Protein AF-A0A933FNG2-F1 (afdb_monomer)

Nearest PDB structures (foldseek):
  4zzl-assembly1_A  TM=2.056E-01  e=5.866E+00  Pseudomonas aeruginosa

Foldseek 3Di:
DDDPPPPPQPPLNVVLVVVQVVCVVVLVVDAQDLVNLVVVVVVCVVCVLVVVLVQCVQFPCVQCLAPLVVLCVVVPNDSVNLNVCCVVPNDVVSVVVSVVSVNDDDPCCLVQVAFRDDPPDTHRDDNVSVDRPPDPARAWDFDDPPPDPGRIDGDHSVVVVNVSSVVSVVVVVVVVVD

Structure (mmCIF, N/CA/C/O backbone):
data_AF-A0A933FNG2-F1
#
_entry.id   AF-A0A933FNG2-F1
#
loop_
_atom_site.group_PDB
_atom_site.id
_atom_site.type_symbol
_atom_site.label_atom_id
_atom_site.label_alt_id
_atom_site.label_comp_id
_atom_site.label_asym_id
_atom_site.label_entity_id
_atom_site.label_seq_id
_atom_site.pdbx_PDB_ins_code
_atom_site.Cartn_x
_atom_site.Cartn_y
_atom_site.Cartn_z
_atom_site.occupancy
_atom_site.B_iso_or_equiv
_atom_site.auth_seq_id
_atom_site.auth_comp_id
_atom_site.auth_asym_id
_atom_site.auth_atom_id
_atom_site.pdbx_PDB_model_num
ATOM 1 N N . MET A 1 1 ? -25.418 -15.487 -42.913 1.00 33.88 1 MET A N 1
ATOM 2 C CA . MET A 1 1 ? -25.272 -14.071 -43.314 1.00 33.88 1 MET A CA 1
ATOM 3 C C . MET A 1 1 ? -24.811 -13.303 -42.078 1.00 33.88 1 MET A C 1
ATOM 5 O O . MET A 1 1 ? -25.512 -13.310 -41.078 1.00 33.88 1 MET A O 1
ATOM 9 N N . LEU A 1 2 ? -23.561 -12.835 -42.087 1.00 36.72 2 LEU A N 1
ATOM 10 C CA . LEU A 1 2 ? -22.816 -12.329 -40.926 1.00 36.72 2 LEU A CA 1
ATOM 11 C C . LEU A 1 2 ? -23.364 -10.977 -40.441 1.00 36.72 2 LEU A C 1
ATOM 13 O O . LEU A 1 2 ? -23.283 -9.991 -41.170 1.00 36.72 2 LEU A O 1
ATOM 17 N N . SER A 1 3 ? -23.864 -10.918 -39.205 1.00 31.41 3 SER A N 1
ATOM 18 C CA . SER A 1 3 ? -24.123 -9.651 -38.515 1.00 31.41 3 SER A CA 1
ATOM 19 C C . SER A 1 3 ? -22.800 -9.123 -37.959 1.00 31.41 3 SER A C 1
ATOM 21 O O . SER A 1 3 ? -22.280 -9.629 -36.966 1.00 31.41 3 SER A O 1
ATOM 23 N N . LYS A 1 4 ? -22.212 -8.138 -38.647 1.00 38.81 4 LYS A N 1
ATOM 24 C CA . LYS A 1 4 ? -21.112 -7.329 -38.114 1.00 38.81 4 LYS A CA 1
ATOM 25 C C . LYS A 1 4 ? -21.684 -6.427 -37.022 1.00 38.81 4 LYS A C 1
ATOM 27 O O . LYS A 1 4 ? -22.267 -5.388 -37.315 1.00 38.81 4 LYS A O 1
ATOM 32 N N . THR A 1 5 ? -21.504 -6.810 -35.765 1.00 39.53 5 THR A N 1
ATOM 33 C CA . THR A 1 5 ? -21.697 -5.903 -34.633 1.00 39.53 5 THR A CA 1
ATOM 34 C C . THR A 1 5 ? -20.573 -4.871 -34.691 1.00 39.53 5 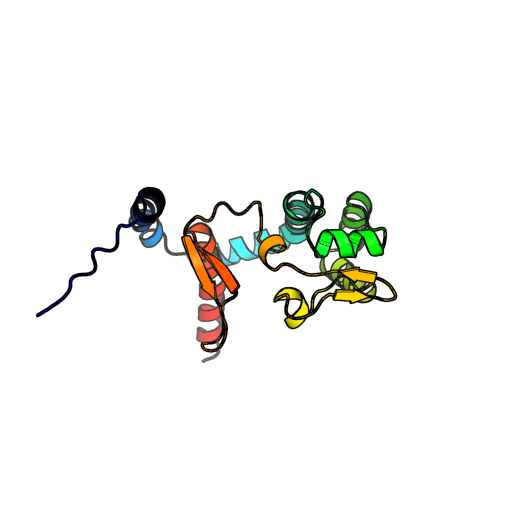THR A C 1
ATOM 36 O O . THR A 1 5 ? -19.428 -5.160 -34.352 1.00 39.53 5 THR A O 1
ATOM 39 N N . SER A 1 6 ? -20.875 -3.681 -35.211 1.00 40.31 6 SER A N 1
ATOM 40 C CA . SER A 1 6 ? -19.967 -2.540 -35.143 1.00 40.31 6 SER A CA 1
ATOM 41 C C . SER A 1 6 ? -19.854 -2.133 -33.678 1.00 40.31 6 SER A C 1
ATOM 43 O O . SER A 1 6 ? -20.731 -1.452 -33.150 1.00 40.31 6 SER A O 1
ATOM 45 N N . ALA A 1 7 ? -18.809 -2.603 -33.001 1.00 49.72 7 ALA A N 1
ATOM 46 C CA . ALA A 1 7 ? -18.447 -2.103 -31.688 1.00 49.72 7 ALA A CA 1
ATOM 47 C C . ALA A 1 7 ? -18.038 -0.635 -31.858 1.00 49.72 7 ALA A C 1
ATOM 49 O O . ALA A 1 7 ? -16.966 -0.337 -32.383 1.00 49.72 7 ALA A O 1
ATOM 50 N N . PHE A 1 8 ? -18.920 0.287 -31.475 1.00 48.78 8 PHE A N 1
ATOM 51 C CA . PHE A 1 8 ? -18.535 1.678 -31.280 1.00 48.78 8 PHE A CA 1
ATOM 52 C C . PHE A 1 8 ? -17.528 1.697 -30.137 1.00 48.78 8 PHE A C 1
ATOM 54 O O . PHE A 1 8 ? -17.898 1.490 -28.985 1.00 48.78 8 PHE A O 1
ATOM 61 N N . ILE A 1 9 ? -16.253 1.885 -30.469 1.00 59.47 9 ILE A N 1
ATOM 62 C CA . ILE A 1 9 ? -15.218 2.152 -29.477 1.00 59.47 9 ILE A CA 1
ATOM 63 C C . ILE A 1 9 ? -15.471 3.586 -28.992 1.00 59.47 9 ILE A C 1
ATOM 65 O O . ILE A 1 9 ? -15.423 4.505 -29.818 1.00 59.47 9 ILE A O 1
ATOM 69 N N . PRO A 1 10 ? -15.779 3.804 -27.702 1.00 73.75 10 PRO A N 1
ATOM 70 C CA . PRO A 1 10 ? -15.874 5.143 -27.136 1.00 73.75 10 PRO A CA 1
ATOM 71 C C . PRO A 1 10 ? -14.618 5.954 -27.481 1.00 73.75 10 PRO A C 1
ATOM 73 O O . PRO A 1 10 ? -13.507 5.428 -27.450 1.00 73.75 10 PRO A O 1
ATOM 76 N N . LEU A 1 11 ? -14.766 7.241 -27.807 1.00 66.50 11 LEU A N 1
ATOM 77 C CA . LEU A 1 11 ? -13.632 8.120 -28.148 1.00 66.50 11 LEU A CA 1
ATOM 78 C C . LEU A 1 11 ? -12.536 8.118 -27.067 1.00 66.50 11 LEU A C 1
ATOM 80 O O . LEU A 1 11 ? -11.352 8.212 -27.386 1.00 66.50 11 LEU A O 1
ATOM 84 N N . GLU A 1 12 ? -12.931 7.958 -25.804 1.00 66.44 12 GLU A N 1
ATOM 85 C CA . GLU A 1 12 ? -12.028 7.792 -24.666 1.00 66.44 12 GLU A CA 1
ATOM 86 C C . GLU A 1 12 ? -11.182 6.514 -24.780 1.00 66.44 12 GLU A C 1
ATOM 88 O O . GLU A 1 12 ? -9.955 6.584 -24.700 1.00 66.44 12 GLU A O 1
ATOM 93 N N . ASP A 1 13 ? -11.803 5.372 -25.081 1.00 62.91 13 ASP A N 1
ATOM 94 C CA . ASP A 1 13 ? -11.118 4.088 -25.275 1.00 62.91 13 ASP A CA 1
ATOM 95 C C . ASP A 1 13 ? -10.179 4.122 -26.490 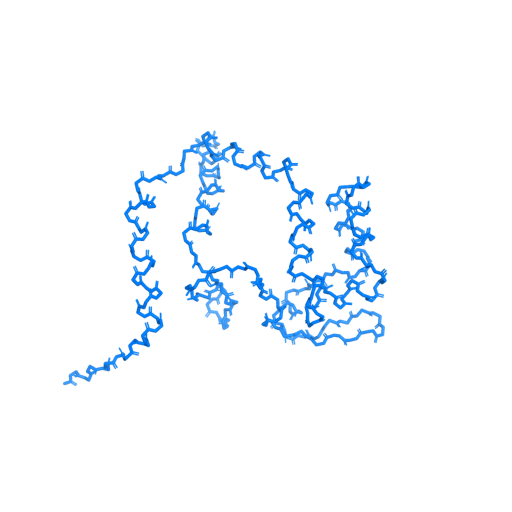1.00 62.91 13 ASP A C 1
ATOM 97 O O . ASP A 1 13 ? -9.056 3.612 -26.438 1.00 62.91 13 ASP A O 1
ATOM 101 N N . ALA A 1 14 ? -10.595 4.781 -27.577 1.00 73.50 14 ALA A N 1
ATOM 102 C CA . ALA A 1 14 ? -9.764 4.967 -28.765 1.00 73.50 14 ALA A CA 1
ATOM 103 C C . ALA A 1 14 ? -8.532 5.841 -28.468 1.00 73.50 14 ALA A C 1
ATOM 105 O O . ALA A 1 14 ? -7.422 5.525 -28.904 1.00 73.50 14 ALA A O 1
ATOM 106 N N . PHE A 1 15 ? -8.700 6.910 -27.685 1.00 73.81 15 PHE A N 1
ATOM 107 C CA . PHE A 1 15 ? -7.607 7.791 -27.274 1.00 73.81 15 PHE A CA 1
ATOM 108 C C . PHE A 1 15 ? -6.630 7.096 -26.313 1.00 73.81 15 PHE A C 1
ATOM 110 O O . PHE A 1 15 ? -5.409 7.207 -26.462 1.00 73.81 15 PHE A O 1
ATOM 117 N N . ILE A 1 16 ? -7.156 6.330 -25.355 1.00 69.81 16 ILE A N 1
ATOM 118 C CA . ILE A 1 16 ? -6.375 5.483 -24.447 1.00 69.81 16 ILE A CA 1
ATOM 119 C C . ILE A 1 16 ? -5.549 4.470 -25.248 1.00 69.81 16 ILE A C 1
ATOM 121 O O . ILE A 1 16 ? -4.336 4.369 -25.037 1.00 69.81 16 ILE A O 1
ATOM 125 N N . GLY A 1 17 ? -6.184 3.773 -26.195 1.00 65.94 17 GLY A N 1
ATOM 126 C CA . GLY A 1 17 ? -5.539 2.793 -27.067 1.00 65.94 17 GLY A CA 1
ATOM 127 C C . GLY A 1 17 ? -4.454 3.408 -27.951 1.00 65.94 17 GLY A C 1
ATOM 128 O O . GLY A 1 17 ? -3.347 2.877 -28.015 1.00 65.94 17 GLY A O 1
ATOM 129 N N . ALA A 1 18 ? -4.713 4.564 -28.568 1.00 74.50 18 ALA A N 1
ATOM 130 C CA . ALA A 1 18 ? -3.734 5.261 -29.402 1.00 74.50 18 ALA A CA 1
ATOM 131 C C . ALA A 1 18 ? -2.502 5.710 -28.598 1.00 74.50 18 ALA A C 1
ATOM 133 O O . ALA A 1 18 ? -1.367 5.511 -29.036 1.00 74.50 18 ALA A O 1
ATOM 134 N N . ARG A 1 19 ? -2.703 6.256 -27.390 1.00 72.69 19 ARG A N 1
ATOM 135 C CA . ARG A 1 19 ? -1.602 6.663 -26.502 1.00 72.69 19 ARG A CA 1
ATOM 136 C C . ARG A 1 19 ? -0.785 5.466 -26.012 1.00 72.69 19 ARG A C 1
ATOM 138 O O . ARG A 1 19 ? 0.434 5.570 -25.894 1.00 72.69 19 ARG A O 1
ATOM 145 N N . PHE A 1 20 ? -1.442 4.337 -25.746 1.00 71.19 20 PHE A N 1
ATOM 146 C CA . PHE A 1 20 ? -0.766 3.082 -25.425 1.00 71.19 20 PHE A CA 1
ATOM 147 C C . PHE A 1 20 ? 0.051 2.578 -26.626 1.00 71.19 20 PHE A C 1
ATOM 149 O O . PHE A 1 20 ? 1.248 2.347 -26.507 1.00 71.19 20 PHE A O 1
ATOM 156 N N . LEU A 1 21 ? -0.524 2.502 -27.826 1.00 78.81 21 LEU A N 1
ATOM 157 C CA . LEU A 1 21 ? 0.207 2.049 -29.016 1.00 78.81 21 LEU A CA 1
ATOM 158 C C . LEU A 1 21 ? 1.385 2.967 -29.383 1.00 78.81 21 LEU A C 1
ATOM 160 O O . LEU A 1 21 ? 2.431 2.475 -29.802 1.00 78.81 21 LEU A O 1
ATOM 164 N N . ALA A 1 22 ? 1.270 4.277 -29.154 1.00 78.75 22 ALA A N 1
ATOM 165 C CA . ALA A 1 22 ? 2.353 5.230 -29.400 1.00 78.75 22 ALA A CA 1
ATOM 166 C C . ALA A 1 22 ? 3.598 4.990 -28.519 1.00 78.75 22 ALA A C 1
ATOM 168 O O . ALA A 1 22 ? 4.719 5.261 -28.950 1.00 78.75 22 ALA A O 1
ATOM 169 N N . GLY A 1 23 ? 3.433 4.458 -27.302 1.00 71.25 23 GLY A N 1
ATOM 170 C CA . GLY A 1 23 ? 4.555 4.134 -26.410 1.00 71.25 23 GLY A CA 1
ATOM 171 C C . GLY A 1 23 ? 5.239 2.796 -26.718 1.00 71.25 23 GLY A C 1
ATOM 172 O O . GLY A 1 23 ? 6.369 2.565 -26.276 1.00 71.25 23 GLY A O 1
ATOM 173 N N . LEU A 1 24 ? 4.595 1.934 -27.512 1.00 77.19 24 LEU A N 1
ATOM 174 C CA . LEU A 1 24 ? 5.033 0.561 -27.763 1.00 77.19 24 LEU A CA 1
ATOM 175 C C . LEU A 1 24 ? 6.413 0.461 -28.447 1.00 77.19 24 LEU A C 1
ATOM 177 O O . LEU A 1 24 ? 7.243 -0.311 -27.961 1.00 77.19 24 LEU A O 1
ATOM 181 N N . PRO A 1 25 ? 6.743 1.238 -29.503 1.00 76.75 25 PRO A N 1
ATOM 182 C CA . PRO A 1 25 ? 8.053 1.132 -30.154 1.00 76.75 25 PRO A CA 1
ATOM 183 C C . PRO A 1 25 ? 9.213 1.517 -29.229 1.00 76.75 25 PRO A C 1
ATOM 185 O O . PRO A 1 25 ? 10.272 0.897 -29.266 1.00 76.75 25 PRO A O 1
ATOM 188 N N . SER A 1 26 ? 9.018 2.532 -28.381 1.00 74.00 26 SER A N 1
ATOM 189 C CA . SER A 1 26 ? 9.997 2.943 -27.367 1.00 74.00 26 SER A CA 1
ATOM 190 C C . SER A 1 26 ? 10.213 1.845 -26.327 1.00 74.00 26 SER A C 1
ATOM 192 O O . SER A 1 26 ? 11.352 1.559 -25.961 1.00 74.00 26 SER A O 1
ATOM 194 N N . PHE A 1 27 ? 9.119 1.242 -25.859 1.00 71.38 27 PHE A N 1
ATOM 195 C CA . PHE A 1 27 ? 9.140 0.190 -24.849 1.00 71.38 27 PHE A CA 1
ATOM 196 C C . PHE A 1 27 ? 9.869 -1.064 -25.351 1.00 71.38 27 PHE A C 1
ATOM 198 O O . PHE A 1 27 ? 10.805 -1.527 -24.707 1.00 71.38 27 PHE A O 1
ATOM 205 N N . LEU A 1 28 ? 9.528 -1.555 -26.547 1.00 74.94 28 LEU A N 1
ATOM 206 C CA . LEU A 1 28 ? 10.145 -2.759 -27.120 1.00 74.94 28 LEU A CA 1
ATOM 207 C C . LEU A 1 28 ? 11.636 -2.585 -27.444 1.00 74.94 28 LEU A C 1
ATOM 209 O O . LEU A 1 28 ? 12.393 -3.551 -27.404 1.00 74.94 28 LEU A O 1
ATOM 213 N N . ARG A 1 29 ? 12.082 -1.360 -27.746 1.00 79.06 29 ARG A N 1
ATOM 214 C CA . ARG A 1 29 ? 13.503 -1.064 -28.004 1.00 79.06 29 ARG A CA 1
ATOM 215 C C . ARG A 1 29 ? 14.359 -1.027 -26.736 1.00 79.06 29 ARG A C 1
ATOM 217 O O . ARG A 1 29 ? 15.580 -1.091 -26.844 1.00 79.06 29 ARG A O 1
ATOM 224 N N . ARG A 1 30 ? 13.754 -0.897 -25.551 1.00 72.38 30 ARG A N 1
ATOM 225 C CA . ARG A 1 30 ? 14.458 -0.830 -24.261 1.00 72.38 30 ARG A CA 1
ATOM 226 C C . ARG A 1 30 ? 14.077 -2.022 -23.392 1.00 72.38 30 ARG A C 1
ATOM 228 O O . ARG A 1 30 ? 13.315 -1.888 -22.439 1.00 72.38 30 ARG A O 1
ATOM 235 N N . GLY A 1 31 ? 14.622 -3.187 -23.734 1.00 73.31 31 GLY A N 1
ATOM 236 C CA . GLY A 1 31 ? 14.553 -4.355 -22.859 1.00 73.31 31 GLY A CA 1
ATOM 237 C C . GLY A 1 31 ? 15.270 -4.090 -21.534 1.00 73.31 31 GLY A C 1
ATOM 238 O O . GLY A 1 31 ? 16.317 -3.442 -21.516 1.00 73.31 31 GLY A O 1
ATOM 239 N N . VAL A 1 32 ? 14.703 -4.588 -20.435 1.00 79.69 32 VAL A N 1
ATOM 240 C CA . VAL A 1 32 ? 15.328 -4.511 -19.110 1.00 79.69 32 VAL A CA 1
ATOM 241 C C . VAL A 1 32 ? 16.579 -5.388 -19.109 1.00 79.69 32 VAL A C 1
ATOM 243 O O . VAL A 1 32 ? 16.501 -6.585 -19.389 1.00 79.69 32 VAL A O 1
ATOM 246 N N . LYS A 1 33 ? 17.737 -4.794 -18.812 1.00 84.50 33 LYS A N 1
ATOM 247 C CA . LYS A 1 33 ? 18.995 -5.538 -18.653 1.00 84.50 33 LYS A CA 1
ATOM 248 C C . LYS A 1 33 ? 19.099 -6.113 -17.242 1.00 84.50 33 LYS A C 1
ATOM 250 O O . LYS A 1 33 ? 18.590 -5.517 -16.299 1.00 84.50 33 LYS A O 1
ATOM 255 N N . LEU A 1 34 ? 19.819 -7.224 -17.080 1.00 84.31 34 LEU A N 1
ATOM 256 C CA . LEU A 1 34 ? 19.976 -7.882 -15.777 1.00 84.31 34 LEU A CA 1
ATOM 257 C C . LEU A 1 34 ? 20.575 -6.951 -14.708 1.00 84.31 34 LEU A C 1
ATOM 259 O O . LEU A 1 34 ? 20.052 -6.877 -13.600 1.00 84.31 34 LEU A O 1
ATOM 263 N N . ASP A 1 35 ? 21.634 -6.211 -15.039 1.00 85.81 35 ASP A N 1
ATOM 264 C CA . ASP A 1 35 ? 22.269 -5.286 -14.088 1.00 85.81 35 ASP A CA 1
ATOM 265 C C . ASP A 1 35 ? 21.345 -4.119 -13.721 1.00 85.81 35 ASP A C 1
ATOM 267 O O . ASP A 1 35 ? 21.266 -3.721 -12.562 1.00 85.81 35 ASP A O 1
ATOM 271 N N . GLU A 1 36 ? 20.579 -3.618 -14.693 1.00 86.25 36 GLU A N 1
ATOM 272 C CA . GLU A 1 36 ? 19.556 -2.594 -14.467 1.00 86.25 36 GLU A CA 1
ATOM 273 C C . GLU A 1 36 ? 18.442 -3.119 -13.551 1.00 86.25 36 GLU A C 1
ATOM 275 O O . GLU A 1 36 ? 18.015 -2.411 -12.637 1.00 86.25 36 GLU A O 1
ATOM 280 N N . ALA A 1 37 ? 18.005 -4.367 -13.744 1.00 86.25 37 ALA A N 1
ATOM 281 C CA . ALA A 1 37 ? 17.013 -5.012 -12.889 1.00 86.25 37 ALA A CA 1
ATOM 282 C C . ALA A 1 37 ? 17.519 -5.149 -11.445 1.00 86.25 37 ALA A C 1
ATOM 284 O O . ALA A 1 37 ? 16.815 -4.765 -10.510 1.00 86.25 37 ALA A O 1
ATOM 285 N N . LYS A 1 38 ? 18.763 -5.620 -11.259 1.00 87.06 38 LYS A N 1
ATOM 286 C CA . LYS A 1 38 ? 19.401 -5.737 -9.936 1.00 87.06 38 LYS A CA 1
ATOM 287 C C . LYS A 1 38 ? 19.479 -4.384 -9.232 1.00 87.06 38 LYS A C 1
ATOM 289 O O . LYS A 1 38 ? 19.022 -4.267 -8.098 1.00 87.06 38 LYS A O 1
ATOM 294 N N . LEU A 1 39 ? 19.999 -3.359 -9.910 1.00 90.38 39 LEU A N 1
ATOM 295 C CA . LEU A 1 39 ? 20.098 -2.007 -9.353 1.00 90.38 39 LEU A CA 1
ATOM 296 C C . LEU A 1 39 ? 18.724 -1.427 -9.009 1.00 90.38 39 LEU A C 1
ATOM 298 O O . LEU A 1 39 ? 18.566 -0.802 -7.965 1.00 90.38 39 LEU A O 1
ATOM 302 N N . THR A 1 40 ? 17.717 -1.678 -9.847 1.00 87.69 40 THR A N 1
ATOM 303 C CA . THR A 1 40 ? 16.343 -1.226 -9.597 1.00 87.69 40 THR A CA 1
ATOM 304 C C . THR A 1 40 ? 15.771 -1.854 -8.328 1.00 87.69 40 THR A C 1
ATOM 306 O O . THR A 1 40 ? 15.200 -1.145 -7.500 1.00 87.69 40 THR A O 1
ATOM 309 N N . VAL A 1 41 ? 15.932 -3.167 -8.139 1.00 88.31 41 VAL A N 1
ATOM 310 C CA . VAL A 1 41 ? 15.448 -3.852 -6.931 1.00 88.31 41 VAL A CA 1
ATOM 311 C C . VAL A 1 41 ? 16.210 -3.396 -5.689 1.00 88.31 41 VAL A C 1
ATOM 313 O O . VAL A 1 41 ? 15.573 -3.099 -4.682 1.00 88.31 41 VAL A O 1
ATOM 316 N N . LEU A 1 42 ? 17.539 -3.270 -5.757 1.00 90.00 42 LEU A N 1
ATOM 317 C CA . LEU A 1 42 ? 18.343 -2.757 -4.642 1.00 90.00 42 LEU A CA 1
ATOM 318 C C . LEU A 1 42 ? 17.892 -1.353 -4.232 1.00 90.00 42 LEU A C 1
ATOM 320 O O . LEU A 1 42 ? 17.597 -1.125 -3.063 1.00 90.00 42 LEU A O 1
ATOM 324 N N . HIS A 1 43 ? 17.706 -0.456 -5.200 1.00 90.06 43 HIS A N 1
ATOM 325 C CA . HIS A 1 43 ? 17.213 0.892 -4.936 1.00 90.06 43 HIS A CA 1
ATOM 326 C C . HIS A 1 43 ? 15.814 0.894 -4.294 1.00 90.06 43 HIS A C 1
ATOM 328 O O . HIS A 1 43 ? 15.555 1.665 -3.368 1.00 90.06 43 HIS A O 1
ATOM 334 N N . ARG A 1 44 ? 14.905 0.014 -4.739 1.00 88.56 44 ARG A N 1
ATOM 335 C CA . ARG A 1 44 ? 13.572 -0.146 -4.124 1.00 88.56 44 ARG A CA 1
ATOM 336 C C . ARG A 1 44 ? 13.656 -0.648 -2.688 1.00 88.56 44 ARG A C 1
ATOM 338 O O . ARG A 1 44 ? 12.880 -0.198 -1.851 1.00 88.56 44 ARG A O 1
ATOM 345 N N . LEU A 1 45 ? 14.570 -1.574 -2.405 1.00 89.25 45 LEU A N 1
ATOM 346 C CA . LEU A 1 45 ? 14.786 -2.097 -1.057 1.00 89.25 45 LEU A CA 1
ATOM 347 C C . LEU A 1 45 ? 15.375 -1.026 -0.132 1.00 89.25 45 LEU A C 1
ATOM 349 O O . LEU A 1 45 ? 14.875 -0.855 0.977 1.00 89.25 45 LEU A O 1
ATOM 353 N N . GLU A 1 46 ? 16.358 -0.260 -0.607 1.00 92.00 46 GLU A N 1
ATOM 354 C CA . GLU A 1 46 ? 16.954 0.866 0.127 1.00 92.00 46 GLU A CA 1
ATOM 355 C C . GLU A 1 46 ? 15.916 1.944 0.469 1.00 92.00 46 GLU A C 1
ATOM 357 O O . GLU A 1 46 ? 15.890 2.456 1.585 1.00 92.00 46 GLU A O 1
ATOM 362 N N . ASN A 1 47 ? 15.013 2.254 -0.466 1.00 92.38 47 ASN A N 1
ATOM 363 C CA . ASN A 1 47 ? 14.004 3.307 -0.301 1.00 92.38 47 ASN A CA 1
ATOM 364 C C . ASN A 1 47 ? 12.651 2.791 0.209 1.00 92.38 47 ASN A C 1
ATOM 366 O O . ASN A 1 47 ? 11.683 3.551 0.285 1.00 92.38 47 ASN A O 1
ATOM 370 N N . ARG A 1 48 ? 12.567 1.513 0.597 1.00 92.56 48 ARG A N 1
ATOM 371 C CA . ARG A 1 48 ? 11.307 0.830 0.925 1.00 92.56 48 ARG A CA 1
ATOM 372 C C . ARG A 1 48 ? 10.484 1.552 1.987 1.00 92.56 48 ARG A C 1
ATOM 374 O O . ARG A 1 48 ? 9.267 1.647 1.853 1.00 92.56 48 ARG A O 1
ATOM 381 N N . GLN A 1 49 ? 11.134 2.048 3.041 1.00 94.44 49 GLN A N 1
ATOM 382 C CA . GLN A 1 49 ? 10.462 2.781 4.120 1.00 94.44 49 GLN A CA 1
ATOM 383 C C . GLN A 1 49 ? 9.811 4.067 3.601 1.00 94.44 49 GLN A C 1
ATOM 385 O O . GLN A 1 49 ? 8.631 4.317 3.854 1.00 94.44 49 GLN A O 1
ATOM 390 N N . THR A 1 50 ? 10.568 4.851 2.835 1.00 94.75 50 THR A N 1
ATOM 391 C CA . THR A 1 50 ? 10.114 6.115 2.250 1.00 94.75 50 THR A CA 1
ATOM 392 C C . THR A 1 50 ? 8.967 5.891 1.269 1.00 94.75 50 THR A C 1
ATOM 394 O O . THR A 1 50 ? 7.945 6.569 1.362 1.00 94.75 50 THR A O 1
ATOM 397 N N . GLU A 1 51 ? 9.092 4.905 0.380 1.00 91.75 51 GLU A N 1
ATOM 398 C CA . GLU A 1 51 ? 8.057 4.565 -0.603 1.00 91.75 51 GLU A CA 1
ATOM 399 C C . GLU A 1 51 ? 6.774 4.052 0.064 1.00 91.75 51 GLU A C 1
ATOM 401 O O . GLU A 1 51 ? 5.671 4.482 -0.283 1.00 91.75 51 GLU A O 1
ATOM 406 N N . PHE A 1 52 ? 6.896 3.200 1.087 1.00 94.44 52 PHE A N 1
ATOM 407 C CA . PHE A 1 52 ? 5.752 2.728 1.870 1.00 94.44 52 PHE A CA 1
ATOM 408 C C . PHE A 1 52 ? 4.973 3.893 2.502 1.00 94.44 52 PHE A C 1
ATOM 410 O O . PHE A 1 52 ? 3.751 3.984 2.348 1.00 94.44 52 PHE A O 1
ATOM 417 N N . LEU A 1 53 ? 5.673 4.819 3.165 1.00 96.12 53 LEU A N 1
ATOM 418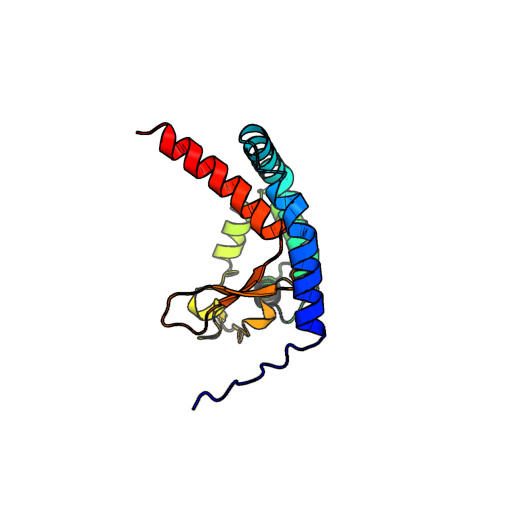 C CA . LEU A 1 53 ? 5.052 5.992 3.784 1.00 96.12 53 LEU A CA 1
ATOM 419 C C . LEU A 1 53 ? 4.477 6.959 2.743 1.00 96.12 53 LEU A C 1
ATOM 421 O O . LEU A 1 53 ? 3.415 7.543 2.967 1.00 96.12 53 LEU A O 1
ATOM 425 N N . ALA A 1 54 ? 5.128 7.110 1.587 1.00 93.75 54 ALA A N 1
ATOM 426 C CA . ALA A 1 54 ? 4.618 7.923 0.488 1.00 93.75 54 ALA A CA 1
ATOM 427 C C . ALA A 1 54 ? 3.283 7.380 -0.044 1.00 93.75 54 ALA A C 1
ATOM 429 O O . ALA A 1 54 ? 2.351 8.162 -0.261 1.00 93.75 54 ALA A O 1
ATOM 430 N N . ILE A 1 55 ? 3.161 6.058 -0.201 1.00 90.81 55 ILE A N 1
ATOM 431 C CA . ILE A 1 55 ? 1.905 5.403 -0.587 1.00 90.81 55 ILE A CA 1
ATOM 432 C C . ILE A 1 55 ? 0.847 5.610 0.498 1.00 90.81 55 ILE A C 1
ATOM 434 O O . ILE A 1 55 ? -0.254 6.058 0.184 1.00 90.81 55 ILE A O 1
ATOM 438 N N . ALA A 1 56 ? 1.167 5.362 1.771 1.00 94.25 56 ALA A N 1
ATOM 439 C CA . ALA A 1 56 ? 0.210 5.543 2.861 1.00 94.25 56 ALA A CA 1
ATOM 440 C C . ALA A 1 56 ? -0.331 6.982 2.921 1.00 94.25 56 ALA A C 1
ATOM 442 O O . ALA A 1 56 ? -1.550 7.187 2.947 1.00 94.25 56 ALA A O 1
ATOM 443 N N . ARG A 1 57 ? 0.560 7.980 2.849 1.00 95.19 57 ARG A N 1
ATOM 444 C CA . ARG A 1 57 ? 0.209 9.409 2.863 1.00 95.19 57 ARG A CA 1
ATOM 445 C C . ARG A 1 57 ? -0.676 9.806 1.685 1.00 95.19 57 ARG A C 1
ATOM 447 O O . ARG A 1 57 ? -1.562 10.633 1.857 1.00 95.19 57 ARG A O 1
ATOM 454 N N . LYS A 1 58 ? -0.427 9.262 0.490 1.00 92.12 58 LYS A N 1
ATOM 455 C CA . LYS A 1 58 ? -1.124 9.686 -0.734 1.00 92.12 58 LYS A CA 1
ATOM 456 C C . LYS A 1 58 ? -2.369 8.870 -1.056 1.00 92.12 58 LYS A C 1
ATOM 458 O O . LYS A 1 58 ? -3.238 9.402 -1.727 1.00 92.12 58 LYS A O 1
ATOM 463 N N . ALA A 1 59 ? -2.447 7.608 -0.635 1.00 89.00 59 ALA A N 1
ATOM 464 C CA . ALA A 1 59 ? -3.471 6.662 -1.088 1.00 89.00 59 ALA A CA 1
ATOM 465 C C . ALA A 1 59 ? -4.351 6.092 0.034 1.00 89.00 59 ALA A C 1
ATOM 467 O O . ALA A 1 59 ? -5.417 5.562 -0.266 1.00 89.00 59 ALA A O 1
ATOM 468 N N . ILE A 1 60 ? -3.938 6.191 1.304 1.00 94.12 60 ILE A N 1
ATOM 469 C CA . ILE A 1 60 ? -4.713 5.656 2.436 1.00 94.12 60 ILE A CA 1
ATOM 470 C C . ILE A 1 60 ? -5.290 6.795 3.276 1.00 94.12 60 ILE A C 1
ATOM 472 O O . ILE A 1 60 ? -6.506 6.938 3.363 1.00 94.12 60 ILE A O 1
ATOM 476 N N . TYR A 1 61 ? -4.439 7.629 3.878 1.00 94.81 61 TYR A N 1
ATOM 477 C CA . TYR A 1 61 ? -4.883 8.626 4.862 1.00 94.81 61 TYR A CA 1
ATOM 478 C C . TYR A 1 61 ? -5.879 9.682 4.347 1.00 94.81 61 TYR A C 1
ATOM 480 O O . TYR A 1 61 ? -6.800 10.006 5.100 1.00 94.81 61 TYR A O 1
ATOM 488 N N . PRO A 1 62 ? -5.779 10.178 3.097 1.00 94.12 62 PRO A N 1
ATOM 489 C CA . PRO A 1 62 ? -6.745 11.134 2.550 1.00 94.12 62 PRO A CA 1
ATOM 490 C C . PRO A 1 62 ? -8.121 10.533 2.230 1.00 94.12 62 PRO A C 1
ATOM 492 O O . PRO A 1 62 ? -9.065 11.281 1.988 1.00 94.12 62 PRO A O 1
ATOM 495 N N . PHE A 1 63 ? -8.249 9.201 2.198 1.00 92.69 63 PHE A N 1
ATOM 496 C CA . PHE A 1 63 ? -9.440 8.504 1.711 1.00 92.69 63 PHE A CA 1
ATOM 497 C C . PHE A 1 63 ? -10.153 7.784 2.865 1.00 92.69 63 PHE A C 1
ATOM 499 O O . PHE A 1 63 ? -9.830 6.631 3.156 1.00 92.69 63 PHE A O 1
ATOM 506 N N . PRO A 1 64 ? -11.137 8.420 3.529 1.00 92.12 64 PRO A N 1
ATOM 507 C CA . PRO A 1 64 ? -11.843 7.816 4.664 1.00 92.12 64 PRO A CA 1
ATOM 508 C C . PRO A 1 64 ? -12.617 6.544 4.286 1.00 92.12 64 PRO A C 1
ATOM 510 O O . PRO A 1 64 ? -12.760 5.648 5.114 1.00 92.12 64 PRO A O 1
ATOM 513 N N . GLU A 1 65 ? -13.044 6.432 3.026 1.00 90.62 65 GLU A N 1
ATOM 514 C CA . GLU A 1 65 ? -13.721 5.248 2.482 1.00 90.62 65 GLU A CA 1
ATOM 515 C C . GLU A 1 65 ? -12.788 4.041 2.304 1.00 90.62 65 GLU A C 1
ATOM 517 O O . GLU A 1 65 ? -13.254 2.916 2.135 1.00 90.62 65 GLU A O 1
ATOM 522 N N . SER A 1 66 ? -11.464 4.238 2.358 1.00 92.00 66 SER A N 1
ATOM 523 C CA . SER A 1 66 ? -10.507 3.135 2.281 1.00 92.00 66 SER A CA 1
ATOM 524 C C . SER A 1 66 ? -10.673 2.207 3.491 1.00 92.00 66 SER A C 1
ATOM 526 O O . SER A 1 66 ? -10.521 2.662 4.632 1.00 92.00 66 SER A O 1
ATOM 528 N N . PRO A 1 67 ? -10.881 0.889 3.295 1.00 94.25 67 PRO A N 1
ATOM 529 C CA . PRO A 1 67 ? -10.951 -0.059 4.406 1.00 94.25 67 PRO A CA 1
ATOM 530 C C . PRO A 1 67 ? -9.699 -0.031 5.293 1.00 94.25 67 PRO A C 1
ATOM 532 O O . PRO A 1 67 ? -9.798 -0.167 6.511 1.00 94.25 67 PRO A O 1
ATOM 535 N N . TYR A 1 68 ? -8.519 0.214 4.710 1.00 95.31 68 TYR A N 1
ATOM 536 C CA . TYR A 1 68 ? -7.281 0.368 5.475 1.00 95.31 68 TYR A CA 1
ATOM 537 C C . TYR A 1 68 ? -7.292 1.624 6.350 1.00 95.31 68 TYR A C 1
ATOM 539 O O . TYR A 1 68 ? -6.849 1.557 7.495 1.00 95.31 68 TYR A O 1
ATOM 547 N N . ARG A 1 69 ? -7.843 2.750 5.869 1.00 95.69 69 ARG A N 1
ATOM 548 C CA . ARG A 1 69 ? -7.976 3.967 6.687 1.00 95.69 69 ARG A CA 1
ATOM 549 C C . ARG A 1 69 ? -8.909 3.739 7.871 1.00 95.69 69 ARG A C 1
ATOM 551 O O . ARG A 1 69 ? -8.591 4.166 8.981 1.00 95.69 69 ARG A O 1
ATOM 558 N N . GLN A 1 70 ? -10.022 3.044 7.652 1.00 95.88 70 GLN A N 1
ATOM 559 C CA . GLN A 1 70 ? -10.963 2.703 8.720 1.00 95.88 70 GLN A CA 1
ATOM 560 C C . GLN A 1 70 ? -10.318 1.780 9.761 1.00 95.88 70 GLN A C 1
ATOM 562 O O . GLN A 1 70 ? -10.409 2.057 10.953 1.00 95.88 70 GLN A O 1
ATOM 567 N N . LEU A 1 71 ? -9.586 0.747 9.329 1.00 96.75 71 LEU A N 1
ATOM 568 C CA . LEU A 1 71 ? -8.860 -0.154 10.232 1.00 96.75 71 LEU A CA 1
ATOM 569 C C . LEU A 1 71 ? -7.773 0.561 11.043 1.00 96.75 71 LEU A C 1
ATOM 571 O O . LEU A 1 71 ? -7.667 0.336 12.246 1.00 96.75 71 LEU A O 1
ATOM 575 N N . LEU A 1 72 ? -7.002 1.452 10.416 1.00 97.12 72 LEU A N 1
ATOM 576 C CA . LEU A 1 72 ? -6.005 2.271 11.115 1.00 97.12 72 LEU A CA 1
ATOM 577 C C . LEU A 1 72 ? -6.663 3.200 12.144 1.00 97.12 72 LEU A C 1
ATOM 579 O O . LEU A 1 72 ? -6.170 3.329 13.262 1.00 97.12 72 LEU A O 1
ATOM 583 N N . LYS A 1 73 ? -7.819 3.786 11.807 1.00 96.56 73 LYS A N 1
ATOM 584 C CA . LYS A 1 73 ? -8.595 4.625 12.731 1.00 96.56 73 LYS A CA 1
ATOM 585 C C . LYS A 1 73 ? -9.099 3.840 13.942 1.00 96.56 73 LYS A C 1
ATOM 587 O O . LYS A 1 73 ? -9.068 4.363 15.050 1.00 96.56 73 LYS A O 1
ATOM 592 N N . LEU A 1 74 ? -9.547 2.596 13.749 1.00 95.94 74 LEU A N 1
ATOM 593 C CA . LEU A 1 74 ? -10.039 1.745 14.840 1.00 95.94 74 LEU A CA 1
ATOM 594 C C . LEU A 1 74 ? -8.977 1.482 15.910 1.00 95.94 74 LEU A C 1
ATOM 596 O O . LEU A 1 74 ? -9.317 1.347 17.081 1.00 95.94 74 LEU A O 1
ATOM 600 N N . ILE A 1 75 ? -7.707 1.425 15.511 1.00 95.62 75 ILE A N 1
ATOM 601 C CA . ILE A 1 75 ? -6.584 1.227 16.433 1.00 95.62 75 ILE A CA 1
ATOM 602 C C . ILE A 1 75 ? -5.953 2.554 16.884 1.00 95.62 75 ILE A C 1
ATOM 604 O O . ILE A 1 75 ? -4.938 2.535 17.573 1.00 95.62 75 ILE A O 1
ATOM 608 N N . GLY A 1 76 ? -6.528 3.694 16.482 1.00 95.81 76 GLY A N 1
ATOM 609 C CA . GLY A 1 76 ? -6.024 5.030 16.803 1.00 95.81 76 GLY A CA 1
ATOM 610 C C . GLY A 1 76 ? -4.672 5.366 16.170 1.00 95.81 76 GLY A C 1
ATOM 611 O O . GLY A 1 76 ? -3.942 6.174 16.726 1.00 95.81 76 GLY A O 1
ATOM 612 N N . CYS A 1 77 ? -4.310 4.732 15.049 1.00 97.38 77 CYS A N 1
ATOM 613 C CA . CYS A 1 77 ? -3.037 4.973 14.371 1.00 97.38 77 CYS A CA 1
ATOM 614 C C . CYS A 1 77 ? -3.184 6.101 13.343 1.00 97.38 77 CYS A C 1
ATOM 616 O O . CYS A 1 77 ? -3.657 5.885 12.217 1.00 97.38 77 CYS A O 1
ATOM 618 N N . GLU A 1 78 ? -2.764 7.306 13.724 1.00 97.06 78 GLU A N 1
ATOM 619 C CA . GLU A 1 78 ? -2.676 8.436 12.801 1.00 97.06 78 GLU A CA 1
ATOM 620 C C . GLU A 1 78 ? -1.378 8.372 11.979 1.00 97.06 78 GLU A C 1
ATOM 622 O O . GLU A 1 78 ? -0.531 7.492 12.165 1.00 97.06 78 GLU A O 1
ATOM 627 N N . LEU A 1 79 ? -1.249 9.249 10.982 1.00 97.12 79 LEU A N 1
ATOM 628 C CA . LEU A 1 79 ? -0.14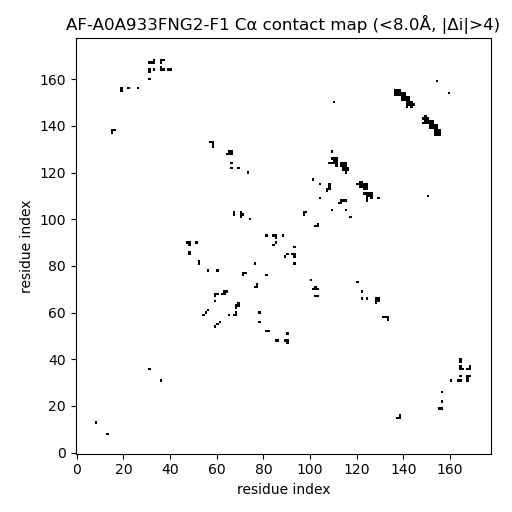1 9.185 10.026 1.00 97.12 79 LEU A CA 1
ATOM 629 C C . LEU A 1 79 ? 1.212 9.380 10.717 1.00 97.12 79 LEU A C 1
ATOM 631 O O . LEU A 1 79 ? 2.166 8.661 10.426 1.00 97.12 79 LEU A O 1
ATOM 635 N N . GLU A 1 80 ? 1.277 10.303 11.670 1.00 97.44 80 GLU A N 1
ATOM 636 C CA . GLU A 1 80 ? 2.466 10.576 12.469 1.00 97.44 80 GLU A CA 1
ATOM 637 C C . GLU A 1 80 ? 2.883 9.358 13.303 1.00 97.44 80 GLU A C 1
ATOM 639 O O . GLU A 1 80 ? 4.076 9.131 13.516 1.00 97.44 80 GLU A O 1
ATOM 644 N N . ASP A 1 81 ? 1.922 8.554 13.762 1.00 97.50 81 ASP A N 1
ATOM 645 C CA . ASP A 1 81 ? 2.201 7.326 14.506 1.00 97.50 81 ASP A CA 1
ATOM 646 C C . ASP A 1 81 ? 2.769 6.250 13.583 1.00 97.50 81 ASP A C 1
ATOM 648 O O . ASP A 1 81 ? 3.763 5.605 13.926 1.00 97.50 81 ASP A O 1
ATOM 652 N N . LEU A 1 82 ? 2.202 6.102 12.381 1.00 97.75 82 LEU A N 1
ATOM 653 C CA . LEU A 1 82 ? 2.729 5.184 11.373 1.00 97.75 82 LEU A CA 1
ATOM 654 C C . LEU A 1 82 ? 4.159 5.563 10.962 1.00 97.75 82 LEU A C 1
ATOM 656 O O . LEU A 1 82 ? 5.031 4.698 10.893 1.00 97.75 82 LEU A O 1
ATOM 660 N N . GLU A 1 83 ? 4.421 6.850 10.730 1.00 97.75 83 GLU A N 1
ATOM 661 C CA . GLU A 1 83 ? 5.759 7.361 10.413 1.00 97.75 83 GLU A CA 1
ATOM 662 C C . GLU A 1 83 ? 6.769 7.048 11.523 1.00 97.75 83 GLU A C 1
ATOM 664 O O . GLU A 1 83 ? 7.875 6.575 11.242 1.00 97.75 83 GLU A O 1
ATOM 669 N N . LYS A 1 84 ? 6.387 7.262 12.789 1.00 97.62 84 LYS A N 1
ATOM 670 C CA . LYS A 1 84 ? 7.228 6.922 13.945 1.00 97.62 84 LYS A CA 1
ATOM 671 C C . LYS A 1 84 ? 7.507 5.423 14.014 1.00 97.62 84 LYS A C 1
ATOM 673 O O . LYS A 1 84 ? 8.668 5.051 14.181 1.00 97.62 84 LYS A O 1
ATOM 678 N N . LEU A 1 85 ? 6.487 4.578 13.850 1.00 96.75 85 LEU A N 1
ATOM 679 C CA . LEU A 1 85 ? 6.637 3.120 13.885 1.00 96.75 85 LEU A CA 1
ATOM 680 C C . LEU A 1 85 ? 7.595 2.623 12.800 1.00 96.75 85 LEU A C 1
ATOM 682 O O . LEU A 1 85 ? 8.506 1.854 13.107 1.00 96.75 85 LEU A O 1
ATOM 686 N N . VAL A 1 86 ? 7.443 3.111 11.564 1.00 97.38 86 VAL A N 1
ATOM 687 C CA . VAL A 1 86 ? 8.317 2.729 10.444 1.00 97.38 86 VAL A CA 1
ATOM 688 C C . VAL A 1 86 ? 9.748 3.193 10.680 1.00 97.38 86 VAL A C 1
ATOM 690 O O . VAL A 1 86 ? 10.678 2.427 10.440 1.00 97.38 86 VAL A O 1
ATOM 693 N N . ARG A 1 87 ? 9.949 4.414 11.187 1.00 95.75 87 ARG A N 1
ATOM 694 C CA . ARG A 1 87 ? 11.293 4.934 11.469 1.00 95.75 87 ARG A CA 1
ATOM 695 C C . ARG A 1 87 ? 11.997 4.166 12.591 1.00 95.75 87 ARG A C 1
ATOM 697 O O . ARG A 1 87 ? 13.215 4.041 12.560 1.00 95.75 87 ARG A O 1
ATOM 704 N N . GLN A 1 88 ? 11.250 3.701 13.591 1.00 95.62 88 GLN A N 1
ATOM 705 C CA . GLN A 1 88 ? 11.805 2.998 14.750 1.00 95.62 88 GLN A CA 1
ATOM 706 C C . GLN A 1 88 ? 12.059 1.514 14.477 1.00 95.62 88 GLN A C 1
ATOM 708 O O . GLN A 1 88 ? 13.106 1.003 14.860 1.00 95.62 88 GLN A O 1
ATOM 713 N N . ASN A 1 89 ? 11.114 0.836 13.821 1.00 94.25 89 ASN A N 1
ATOM 714 C CA . ASN A 1 89 ? 11.104 -0.626 13.714 1.00 94.25 89 ASN A CA 1
ATOM 715 C C . ASN A 1 89 ? 11.316 -1.130 12.276 1.00 94.25 89 ASN A C 1
ATOM 717 O O . ASN A 1 89 ? 11.450 -2.325 12.047 1.00 94.25 89 ASN A O 1
ATOM 721 N N . GLY A 1 90 ? 11.313 -0.244 11.280 1.00 94.94 90 GLY A N 1
ATOM 722 C CA . GLY A 1 90 ? 11.263 -0.634 9.873 1.00 94.94 90 GLY A CA 1
ATOM 723 C C . GLY A 1 90 ? 9.866 -1.062 9.415 1.00 94.94 90 GLY A C 1
ATOM 724 O O . GLY A 1 90 ? 8.898 -1.073 10.182 1.00 94.94 90 GLY A O 1
ATOM 725 N N . VAL A 1 91 ? 9.736 -1.385 8.123 1.00 96.00 91 VAL A N 1
ATOM 726 C CA . VAL A 1 91 ? 8.431 -1.684 7.503 1.00 96.00 91 VAL A CA 1
ATOM 727 C C . VAL A 1 91 ? 7.893 -3.029 7.981 1.00 96.00 91 VAL A C 1
ATOM 729 O O . VAL A 1 91 ? 6.720 -3.140 8.318 1.00 96.00 91 VAL A O 1
ATOM 732 N N . GLU A 1 92 ? 8.735 -4.054 8.021 1.00 95.38 92 GLU A N 1
ATOM 733 C CA . GLU A 1 92 ? 8.358 -5.438 8.304 1.00 95.38 92 GLU A CA 1
ATOM 734 C C . GLU A 1 92 ? 7.777 -5.589 9.711 1.00 95.38 92 GLU A C 1
ATOM 736 O O . GLU A 1 92 ? 6.695 -6.159 9.880 1.00 95.38 92 GLU A O 1
ATOM 741 N N . ASP A 1 93 ? 8.459 -5.038 10.715 1.00 97.00 93 ASP A N 1
ATOM 742 C CA . ASP A 1 93 ? 7.972 -5.073 12.090 1.00 97.00 93 ASP A CA 1
ATOM 743 C C . ASP A 1 93 ? 6.753 -4.175 12.277 1.00 97.00 93 ASP A C 1
ATOM 745 O O . ASP A 1 93 ? 5.803 -4.582 12.947 1.00 97.00 93 ASP A O 1
ATOM 749 N N . THR A 1 94 ? 6.701 -3.021 11.606 1.00 97.38 94 THR A N 1
ATOM 750 C CA . THR A 1 94 ? 5.493 -2.183 11.601 1.00 97.38 94 THR A CA 1
ATOM 751 C C . THR A 1 94 ? 4.289 -2.949 11.054 1.00 97.38 94 THR A C 1
ATOM 753 O O . THR A 1 94 ? 3.243 -2.990 11.699 1.00 97.38 94 THR A O 1
ATOM 756 N N . LEU A 1 95 ? 4.425 -3.631 9.913 1.00 96.75 95 LEU A N 1
ATOM 757 C CA . LEU A 1 95 ? 3.350 -4.447 9.341 1.00 96.75 95 LEU A CA 1
ATOM 758 C C . LEU A 1 95 ? 2.947 -5.599 10.270 1.00 96.75 95 LEU A C 1
ATOM 760 O O . LEU A 1 95 ? 1.762 -5.910 10.377 1.00 96.75 95 LEU A O 1
ATOM 764 N N . ARG A 1 96 ? 3.900 -6.210 10.982 1.00 97.81 96 ARG A N 1
ATOM 765 C CA . ARG A 1 96 ? 3.615 -7.252 11.980 1.00 97.81 96 ARG A CA 1
ATOM 766 C C . ARG A 1 96 ? 2.826 -6.708 13.170 1.00 97.81 96 ARG A C 1
ATOM 768 O O . ARG A 1 96 ? 1.905 -7.381 13.634 1.00 97.81 96 ARG A O 1
ATOM 775 N N . ILE A 1 97 ? 3.168 -5.516 13.655 1.00 97.50 97 ILE A N 1
ATOM 776 C CA . ILE A 1 97 ? 2.434 -4.822 14.721 1.00 97.50 97 ILE A CA 1
ATOM 777 C C . ILE A 1 97 ? 1.009 -4.520 14.243 1.00 97.50 97 ILE A C 1
ATOM 779 O O . ILE A 1 97 ? 0.049 -4.966 14.870 1.00 97.50 97 ILE A O 1
ATOM 783 N N . LEU A 1 98 ? 0.860 -3.866 13.089 1.00 97.25 98 LEU A N 1
ATOM 784 C CA . LEU A 1 98 ? -0.439 -3.542 12.491 1.00 97.25 98 LEU A CA 1
ATOM 785 C C . LEU A 1 98 ? -1.311 -4.791 12.290 1.00 97.25 98 LEU A C 1
ATOM 787 O O . LEU A 1 98 ? -2.486 -4.797 12.662 1.00 97.25 98 LEU A O 1
ATOM 791 N N . TYR A 1 99 ? -0.724 -5.879 11.785 1.00 96.81 99 TYR A N 1
ATOM 792 C CA . TYR A 1 99 ? -1.404 -7.162 11.625 1.00 96.81 99 TYR A CA 1
ATOM 793 C C . TYR A 1 99 ? -1.939 -7.707 12.956 1.00 96.81 99 TYR A C 1
ATOM 795 O O . TYR A 1 99 ? -3.104 -8.100 13.033 1.00 96.81 99 TYR A O 1
ATOM 803 N N . ARG A 1 100 ? -1.123 -7.689 14.020 1.00 96.69 100 ARG A N 1
ATOM 804 C CA . ARG A 1 100 ? -1.531 -8.133 15.367 1.00 96.69 100 ARG A CA 1
ATOM 805 C C . ARG A 1 100 ? -2.666 -7.289 15.943 1.00 96.69 100 ARG A C 1
ATOM 807 O O . ARG A 1 100 ? -3.506 -7.823 16.658 1.00 96.69 100 ARG A O 1
ATOM 814 N N . HIS A 1 101 ? -2.723 -6.010 15.586 1.00 96.38 101 HIS A N 1
ATOM 815 C CA . HIS A 1 101 ? -3.824 -5.115 15.940 1.00 96.38 101 HIS A CA 1
ATOM 816 C C . HIS A 1 101 ? -5.043 -5.231 15.008 1.00 96.38 101 HIS A C 1
ATOM 818 O O . HIS A 1 101 ? -6.014 -4.496 15.164 1.00 96.38 101 HIS A O 1
ATOM 824 N N . GLY A 1 102 ? -5.040 -6.173 14.060 1.00 96.31 102 GLY A N 1
ATOM 825 C CA . GLY A 1 102 ? -6.190 -6.458 13.204 1.00 96.31 102 GLY A CA 1
ATOM 826 C C . GLY A 1 102 ? -6.247 -5.650 11.907 1.00 96.31 102 GLY A C 1
ATOM 827 O O . GLY A 1 102 ? -7.234 -5.771 11.177 1.00 96.31 102 GLY A O 1
ATOM 828 N N . VAL A 1 103 ? -5.205 -4.876 11.584 1.00 96.94 103 VAL A N 1
ATOM 829 C CA . VAL A 1 103 ? -5.105 -4.087 10.346 1.00 96.94 103 VAL A CA 1
ATOM 830 C C . VAL A 1 103 ? -4.654 -4.989 9.197 1.00 96.94 103 VAL A C 1
ATOM 832 O O . VAL A 1 103 ? -3.497 -5.008 8.782 1.00 96.94 103 VAL A O 1
ATOM 835 N N . TYR A 1 104 ? -5.590 -5.787 8.695 1.00 95.88 104 TYR A N 1
ATOM 836 C CA . TYR A 1 104 ? -5.416 -6.630 7.518 1.00 95.88 104 TYR A CA 1
ATOM 837 C C . TYR A 1 104 ? -6.774 -6.966 6.902 1.00 95.88 104 TYR A C 1
ATOM 839 O O . TYR A 1 104 ? -7.805 -6.910 7.576 1.00 95.88 104 TYR A O 1
ATOM 847 N N . LEU A 1 105 ? -6.751 -7.378 5.635 1.00 95.38 105 LEU A N 1
ATOM 848 C CA . LEU A 1 105 ? -7.908 -7.906 4.921 1.00 95.38 105 LEU A CA 1
ATOM 849 C C . LEU A 1 105 ? -7.627 -9.345 4.499 1.00 95.38 105 LEU A C 1
ATOM 851 O O . LEU A 1 105 ? -6.592 -9.651 3.910 1.00 95.38 105 LEU A O 1
ATOM 855 N N . THR A 1 106 ? -8.568 -10.232 4.782 1.00 94.69 106 THR A N 1
ATOM 856 C CA . THR A 1 106 ? -8.623 -11.566 4.182 1.00 94.69 106 THR A CA 1
ATOM 857 C C . THR A 1 106 ? -9.097 -11.480 2.732 1.00 94.69 106 THR A C 1
ATOM 859 O O . THR A 1 106 ? -9.680 -10.482 2.317 1.00 94.69 106 THR A O 1
ATOM 862 N N . VAL A 1 107 ? -8.907 -12.547 1.951 1.00 91.31 107 VAL A N 1
ATOM 863 C CA . VAL A 1 107 ? -9.313 -12.570 0.533 1.00 91.31 107 VAL A CA 1
ATOM 864 C C . VAL A 1 107 ? -10.807 -12.285 0.349 1.00 91.31 107 VAL A C 1
ATOM 866 O O . VAL A 1 107 ? -11.177 -11.557 -0.570 1.00 91.31 107 VAL A O 1
ATOM 869 N N . ASP A 1 108 ? -11.671 -12.832 1.206 1.00 92.31 108 ASP A N 1
ATOM 870 C CA . ASP A 1 108 ? -13.115 -12.606 1.097 1.00 92.31 108 ASP A CA 1
ATOM 871 C C . ASP A 1 108 ? -13.528 -11.194 1.529 1.00 92.31 108 ASP A C 1
ATOM 873 O O . ASP A 1 108 ? -14.430 -10.624 0.917 1.00 92.31 108 ASP A O 1
ATOM 877 N N . GLU A 1 109 ? -12.846 -10.609 2.520 1.00 94.88 109 GLU A N 1
ATOM 878 C CA . GLU A 1 109 ? -13.034 -9.201 2.904 1.00 94.88 109 GLU A CA 1
ATOM 879 C C . GLU A 1 109 ? -12.575 -8.275 1.769 1.00 94.88 109 GLU A C 1
ATOM 881 O O . GLU A 1 109 ? -13.330 -7.419 1.326 1.00 94.88 109 GLU A O 1
ATOM 886 N N . PHE A 1 110 ? -11.379 -8.504 1.218 1.00 91.06 110 PHE A N 1
ATOM 887 C CA . PHE A 1 110 ? -10.820 -7.733 0.102 1.00 91.06 110 PHE A CA 1
ATOM 888 C C . PHE A 1 110 ? -11.715 -7.768 -1.146 1.00 91.06 110 PHE A C 1
ATOM 890 O O . PHE A 1 110 ? -11.853 -6.776 -1.856 1.00 91.06 110 PHE A O 1
ATOM 897 N N . LYS A 1 111 ? -12.350 -8.914 -1.418 1.00 87.50 111 LYS A N 1
ATOM 898 C CA . LYS A 1 111 ? -13.293 -9.075 -2.535 1.00 87.50 111 LYS A CA 1
ATOM 899 C C . LYS A 1 111 ? -14.698 -8.541 -2.239 1.00 87.50 111 LYS A C 1
ATOM 901 O O . LYS A 1 111 ? -15.562 -8.687 -3.099 1.00 87.50 111 LYS A O 1
ATOM 906 N N . GLY A 1 112 ? -14.943 -7.978 -1.055 1.00 90.69 112 GLY A N 1
ATOM 907 C CA . GLY A 1 112 ? -16.257 -7.475 -0.647 1.00 90.69 112 GLY A CA 1
ATOM 908 C C . GLY A 1 112 ? -17.315 -8.569 -0.469 1.00 90.69 112 GLY A C 1
ATOM 909 O O . GLY A 1 112 ? -18.506 -8.284 -0.470 1.00 90.69 112 GLY A O 1
ATOM 910 N N . ARG A 1 113 ? -16.908 -9.841 -0.338 1.00 92.38 113 ARG A N 1
ATOM 911 C CA . ARG A 1 113 ? -17.833 -10.977 -0.142 1.00 92.38 113 ARG A CA 1
ATOM 912 C C . ARG A 1 113 ? -18.364 -11.044 1.283 1.00 92.38 113 ARG A C 1
ATOM 914 O O . ARG A 1 113 ? -19.424 -11.614 1.519 1.00 92.38 113 ARG A O 1
ATOM 921 N N . ARG A 1 114 ? -17.599 -10.500 2.226 1.00 94.19 114 ARG A N 1
ATOM 922 C CA . ARG A 1 114 ? -17.975 -10.351 3.628 1.00 94.19 114 ARG A CA 1
ATOM 923 C C . ARG A 1 114 ? -17.446 -9.021 4.163 1.00 94.19 114 ARG A C 1
ATOM 925 O O . ARG A 1 114 ? -16.396 -8.574 3.698 1.00 94.19 114 ARG A O 1
ATOM 932 N N . PRO A 1 115 ? -18.130 -8.404 5.137 1.00 95.69 115 PRO A N 1
ATOM 933 C CA . PRO A 1 115 ? -17.581 -7.256 5.838 1.00 95.69 115 PRO A CA 1
ATOM 934 C C . PRO A 1 115 ? -16.368 -7.667 6.680 1.00 95.69 115 PRO A C 1
ATOM 936 O O . PRO A 1 115 ? -16.205 -8.835 7.048 1.00 95.69 115 PRO A O 1
ATOM 939 N N . VAL A 1 116 ? -15.536 -6.687 7.015 1.00 97.12 116 VAL A N 1
ATOM 940 C CA . VAL A 1 116 ? -14.455 -6.853 7.985 1.00 97.12 116 VAL A CA 1
ATOM 941 C C . VAL A 1 116 ? -15.041 -6.729 9.380 1.00 97.12 116 VAL A C 1
ATOM 943 O O . VAL A 1 116 ? -15.647 -5.712 9.710 1.00 97.12 116 VAL A O 1
ATOM 946 N N . VAL A 1 117 ? -14.835 -7.751 10.208 1.00 95.94 117 VAL A N 1
ATOM 947 C CA . VAL A 1 117 ? -15.266 -7.747 11.610 1.00 95.94 117 VAL A CA 1
ATOM 948 C C . VAL A 1 117 ? -14.037 -7.811 12.508 1.00 95.94 117 VAL A C 1
ATOM 950 O O . VAL A 1 117 ? -13.237 -8.748 12.414 1.00 95.94 117 VAL A O 1
ATOM 953 N N . ARG A 1 118 ? -13.857 -6.798 13.358 1.00 94.44 118 ARG A N 1
ATOM 954 C CA . ARG A 1 118 ? -12.762 -6.705 14.337 1.00 94.44 118 ARG A CA 1
ATOM 955 C C . ARG A 1 118 ? -13.345 -6.228 15.667 1.00 94.44 118 ARG A C 1
ATOM 957 O O . ARG A 1 118 ? -13.708 -5.064 15.812 1.00 94.44 118 ARG A O 1
ATOM 964 N N . GLY A 1 119 ? -13.473 -7.139 16.633 1.00 89.75 119 GLY A N 1
ATOM 965 C CA . GLY A 1 119 ? -14.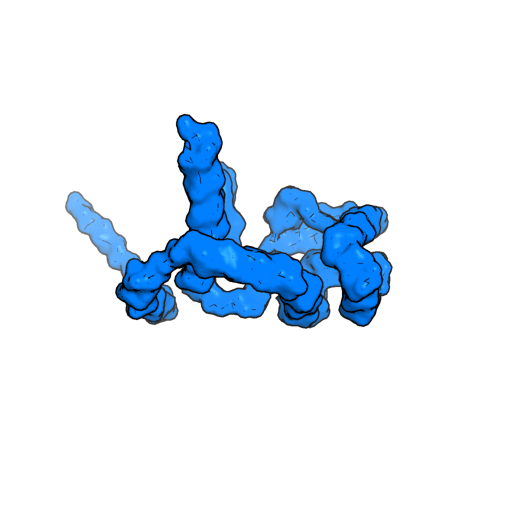180 -6.852 17.884 1.00 89.75 119 GLY A CA 1
ATOM 966 C C . GLY A 1 119 ? -15.645 -6.487 17.622 1.00 89.75 119 GLY A C 1
ATOM 967 O O . GLY A 1 119 ? -16.350 -7.231 16.946 1.00 89.75 119 GLY A O 1
ATOM 968 N N . SER A 1 120 ? -16.090 -5.338 18.133 1.00 90.50 120 SER A N 1
ATOM 969 C CA . SER A 1 120 ? -17.436 -4.796 17.893 1.00 90.50 120 SER A CA 1
ATOM 970 C C . SER A 1 120 ? -17.567 -4.003 16.587 1.00 90.50 120 SER A C 1
ATOM 972 O O . SER A 1 120 ? -18.680 -3.641 16.208 1.00 90.50 120 SER A O 1
ATOM 974 N N . ALA A 1 121 ? -16.461 -3.721 15.890 1.00 93.12 121 ALA A N 1
ATOM 975 C CA . ALA A 1 121 ? -16.489 -2.977 14.640 1.00 93.12 121 ALA A CA 1
ATOM 976 C C . ALA A 1 121 ? -16.840 -3.890 13.458 1.00 93.12 121 ALA A C 1
ATOM 978 O O . ALA A 1 121 ? -16.266 -4.971 13.297 1.00 93.12 121 ALA A O 1
ATOM 979 N N . CYS A 1 122 ? -17.746 -3.411 12.605 1.00 95.75 122 CYS A N 1
ATOM 980 C CA . CYS A 1 122 ? -18.120 -4.032 11.340 1.00 95.75 122 CYS A CA 1
ATOM 981 C C . CYS A 1 122 ? -17.954 -3.000 10.221 1.00 95.75 122 CYS A C 1
ATOM 983 O O . CYS A 1 122 ? -18.613 -1.962 10.236 1.00 95.75 122 CYS A O 1
ATOM 985 N N . ILE A 1 123 ? -17.059 -3.277 9.274 1.00 95.19 123 ILE A N 1
ATOM 986 C CA . ILE A 1 123 ? -16.754 -2.396 8.145 1.00 95.19 123 ILE A CA 1
ATOM 987 C C . ILE A 1 123 ? -17.217 -3.086 6.855 1.00 95.19 123 ILE A C 1
ATOM 989 O O . ILE A 1 123 ? -16.654 -4.127 6.492 1.00 95.19 123 ILE A O 1
ATOM 993 N N . PRO A 1 124 ? -18.215 -2.547 6.132 1.00 93.44 124 PRO A N 1
ATOM 994 C CA . PRO A 1 124 ? -18.513 -3.014 4.786 1.00 93.44 124 PRO A CA 1
ATOM 995 C C . PRO A 1 124 ? -17.339 -2.676 3.860 1.00 93.44 124 PRO A C 1
ATOM 997 O O . PRO A 1 124 ? -16.805 -1.569 3.897 1.00 93.44 124 PRO A O 1
ATOM 1000 N N . VAL A 1 125 ? -16.925 -3.632 3.029 1.00 93.25 125 VAL A N 1
ATOM 1001 C CA . VAL A 1 125 ? -15.838 -3.422 2.066 1.00 93.25 125 VAL A CA 1
ATOM 1002 C C . VAL A 1 125 ? -16.415 -3.335 0.664 1.00 93.25 125 VAL A C 1
ATOM 1004 O O . VAL A 1 125 ? -16.885 -4.337 0.128 1.00 93.25 125 VAL A O 1
ATOM 1007 N N . ASP A 1 126 ? -16.327 -2.151 0.061 1.00 89.38 126 ASP A N 1
ATOM 1008 C CA . ASP A 1 126 ? -16.445 -1.991 -1.386 1.00 89.38 126 ASP A CA 1
ATOM 1009 C C . ASP A 1 126 ? -15.052 -2.170 -2.024 1.00 89.38 126 ASP A C 1
ATOM 1011 O O . ASP A 1 126 ? -14.148 -1.368 -1.761 1.00 89.38 126 ASP A O 1
ATOM 1015 N N . PRO A 1 127 ? -14.844 -3.185 -2.885 1.00 88.06 127 PRO A N 1
ATOM 1016 C CA . PRO A 1 127 ? -13.590 -3.366 -3.615 1.00 88.06 127 PRO A CA 1
ATOM 1017 C C . PRO A 1 127 ? -13.151 -2.148 -4.443 1.00 88.06 127 PRO A C 1
ATOM 1019 O O . PRO A 1 127 ? -11.964 -2.003 -4.737 1.00 88.06 127 PRO A O 1
ATOM 1022 N N . ASN A 1 128 ? -14.068 -1.255 -4.830 1.00 85.31 128 ASN A N 1
ATOM 1023 C CA . ASN A 1 128 ? -13.713 -0.025 -5.542 1.00 85.31 128 ASN A CA 1
ATOM 1024 C C . ASN A 1 128 ? -12.929 0.957 -4.662 1.00 85.31 128 ASN A C 1
ATOM 1026 O O . ASN A 1 128 ? -12.056 1.654 -5.180 1.00 85.31 128 ASN A O 1
ATOM 1030 N N . CYS A 1 129 ? -13.156 0.945 -3.347 1.00 86.19 129 CYS A N 1
ATOM 1031 C CA . CYS A 1 129 ? -12.423 1.760 -2.374 1.00 86.19 129 CYS A CA 1
ATOM 1032 C C . CYS A 1 129 ? -11.002 1.238 -2.090 1.00 86.19 129 CYS A C 1
ATOM 1034 O O . CYS A 1 129 ? -10.239 1.878 -1.369 1.00 86.19 129 CYS A O 1
ATOM 1036 N N . LEU A 1 130 ? -10.632 0.080 -2.651 1.00 85.12 130 LEU A N 1
ATOM 1037 C CA . LEU A 1 130 ? -9.289 -0.509 -2.562 1.00 85.12 130 LEU A CA 1
ATOM 1038 C C . LEU A 1 130 ? -8.428 -0.235 -3.805 1.00 85.12 130 LEU A C 1
ATOM 1040 O O . LEU A 1 130 ? -7.281 -0.678 -3.875 1.00 85.12 130 LEU A O 1
ATOM 1044 N N . ARG A 1 131 ? -8.957 0.490 -4.798 1.00 79.56 131 ARG A N 1
ATOM 1045 C CA . ARG A 1 131 ? -8.186 0.903 -5.976 1.00 79.56 131 ARG A CA 1
ATOM 1046 C C . ARG A 1 131 ? -7.172 1.971 -5.582 1.00 79.56 131 ARG A C 1
ATOM 1048 O O . ARG A 1 131 ? -7.502 2.873 -4.825 1.00 79.56 131 ARG A O 1
ATOM 1055 N N . ASN A 1 132 ? -5.957 1.898 -6.131 1.00 75.12 132 ASN A N 1
ATOM 1056 C CA . ASN A 1 132 ? -4.939 2.923 -5.905 1.00 75.12 132 ASN A CA 1
ATOM 1057 C C . ASN A 1 132 ? -5.351 4.237 -6.605 1.00 75.12 132 ASN A C 1
ATOM 1059 O O . ASN A 1 132 ? -5.282 4.294 -7.836 1.00 75.12 132 ASN A O 1
ATOM 1063 N N . PRO A 1 133 ? -5.724 5.296 -5.860 1.00 75.44 133 PRO A N 1
ATOM 1064 C CA . PRO A 1 133 ? -6.212 6.545 -6.443 1.00 75.44 133 PRO A CA 1
ATOM 1065 C C . PRO A 1 133 ? -5.100 7.367 -7.113 1.00 75.44 133 PRO A C 1
ATOM 1067 O O . PRO A 1 133 ? -5.384 8.271 -7.891 1.00 75.44 133 PRO A O 1
ATOM 1070 N N . VAL A 1 134 ? -3.831 7.056 -6.829 1.00 70.44 134 VAL A N 1
ATOM 1071 C CA . VAL A 1 134 ? -2.649 7.747 -7.371 1.00 70.44 134 VAL A CA 1
ATOM 1072 C C . VAL A 1 134 ? -2.155 7.083 -8.664 1.00 70.44 134 VAL A C 1
ATOM 1074 O O . VAL A 1 134 ? -1.295 7.624 -9.358 1.00 70.44 134 VAL A O 1
ATOM 1077 N N . SER A 1 135 ? -2.680 5.904 -9.017 1.00 67.19 135 SER A N 1
ATOM 1078 C CA . SER A 1 135 ? -2.281 5.210 -10.241 1.00 67.19 135 SER A CA 1
ATOM 1079 C C . SER A 1 135 ? -2.875 5.901 -11.470 1.00 67.19 135 SER A C 1
ATOM 1081 O O . SER A 1 135 ? -4.088 6.032 -11.605 1.00 67.19 135 SER A O 1
ATOM 1083 N N . ALA A 1 136 ? -2.009 6.316 -12.396 1.00 56.72 136 ALA A N 1
ATOM 1084 C CA . ALA A 1 136 ? -2.396 6.965 -13.649 1.00 56.72 136 ALA A CA 1
ATOM 1085 C C . ALA A 1 136 ? -2.811 5.974 -14.758 1.00 56.72 136 ALA A C 1
ATOM 1087 O O . ALA A 1 136 ? -2.959 6.381 -15.914 1.00 56.72 136 ALA A O 1
ATOM 1088 N N . ALA A 1 137 ? -2.951 4.682 -14.447 1.00 56.19 137 ALA A N 1
ATOM 1089 C CA . ALA A 1 137 ? -3.128 3.636 -15.444 1.00 56.19 137 ALA A CA 1
ATOM 1090 C C . ALA A 1 137 ? -4.527 3.694 -16.089 1.00 56.19 137 ALA A C 1
ATOM 1092 O O . ALA A 1 137 ? -5.553 3.725 -15.412 1.00 56.19 137 ALA A O 1
ATOM 1093 N N . ARG A 1 138 ? -4.557 3.732 -17.430 1.00 57.88 138 ARG A N 1
ATOM 1094 C CA . ARG A 1 138 ? -5.767 4.003 -18.231 1.00 57.88 138 ARG A CA 1
ATOM 1095 C C . ARG A 1 138 ? -6.279 2.803 -19.026 1.00 57.88 138 ARG A C 1
ATOM 1097 O O . ARG A 1 138 ? -7.263 2.961 -19.726 1.00 57.88 138 ARG A O 1
ATOM 1104 N N . VAL A 1 139 ? -5.663 1.621 -18.936 1.00 58.03 139 VAL A N 1
ATOM 1105 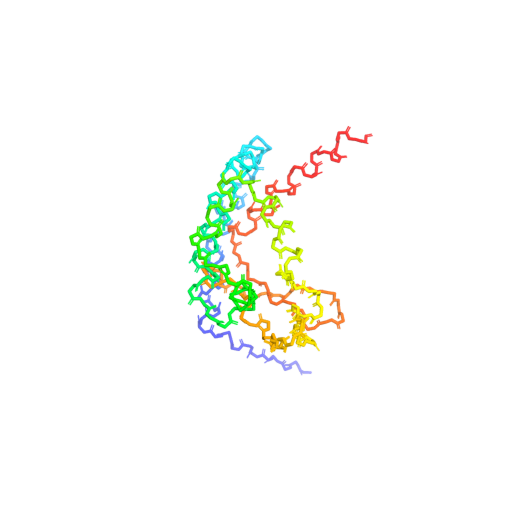C CA . VAL A 1 139 ? -6.188 0.419 -19.608 1.00 58.03 139 VAL A CA 1
ATOM 1106 C C . VAL A 1 139 ? -6.785 -0.529 -18.568 1.00 58.03 139 VAL A C 1
ATOM 1108 O O . VAL A 1 139 ? -6.024 -1.145 -17.816 1.00 58.03 139 VAL A O 1
ATOM 1111 N N . PRO A 1 140 ? -8.120 -0.656 -18.489 1.00 62.12 140 PRO A N 1
ATOM 1112 C CA . PRO A 1 140 ? -8.751 -1.602 -17.586 1.00 62.12 140 PRO A CA 1
ATOM 1113 C C . PRO A 1 140 ? -8.523 -3.036 -18.071 1.00 62.12 140 PRO A C 1
ATOM 1115 O O . PRO A 1 140 ? -8.745 -3.379 -19.227 1.00 62.12 140 PRO A O 1
ATOM 1118 N N . SER A 1 141 ? -8.114 -3.895 -17.153 1.00 61.66 141 SER A N 1
ATOM 1119 C CA . SER A 1 141 ? -8.014 -5.341 -17.309 1.00 61.66 141 SER A CA 1
ATOM 1120 C C . SER A 1 141 ? -8.593 -6.003 -16.060 1.00 61.66 141 SER A C 1
ATOM 1122 O O . SER A 1 141 ? -8.976 -5.330 -15.102 1.00 61.66 141 SER A O 1
ATOM 1124 N N . ARG A 1 142 ? -8.710 -7.327 -16.057 1.00 58.50 142 ARG A N 1
ATOM 1125 C CA . ARG A 1 142 ? -9.224 -8.099 -14.922 1.00 58.50 142 ARG A CA 1
ATOM 1126 C C . ARG A 1 142 ? -8.275 -9.254 -14.641 1.00 58.50 142 ARG A C 1
ATOM 1128 O O . ARG A 1 142 ? -7.977 -10.030 -15.542 1.00 58.50 142 ARG A O 1
ATOM 1135 N N . SER A 1 143 ? -7.823 -9.382 -13.399 1.00 63.66 143 SER A N 1
ATOM 1136 C CA . SER A 1 143 ? -7.050 -10.531 -12.930 1.00 63.66 143 SER A CA 1
ATOM 1137 C C . SER A 1 143 ? -7.913 -11.416 -12.033 1.00 63.66 143 SER A C 1
ATOM 1139 O O . SER A 1 143 ? -8.705 -10.945 -11.221 1.00 63.66 143 SER A O 1
ATOM 1141 N N . GLY A 1 144 ? -7.814 -12.731 -12.187 1.00 55.25 144 GLY A N 1
ATOM 1142 C CA . GLY A 1 144 ? -8.577 -13.679 -11.381 1.00 55.25 144 GLY A CA 1
ATOM 1143 C C . GLY A 1 144 ? -8.658 -15.045 -12.041 1.00 55.25 144 GLY A C 1
ATOM 1144 O O . GLY A 1 144 ? -8.428 -15.182 -13.238 1.00 55.25 144 GLY A O 1
ATOM 1145 N N . GLY A 1 145 ? -8.990 -16.072 -11.259 1.00 50.81 145 GLY A N 1
ATOM 1146 C CA . GLY A 1 145 ? -9.277 -17.392 -11.818 1.00 50.81 145 GLY A CA 1
ATOM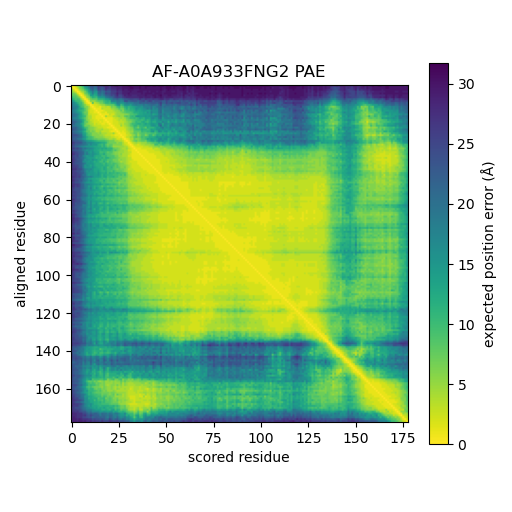 1147 C C . GLY A 1 145 ? -10.508 -17.351 -12.730 1.00 50.81 145 GLY A C 1
ATOM 1148 O O . GLY A 1 145 ? -11.396 -16.515 -12.538 1.00 50.81 145 GLY A O 1
ATOM 1149 N N . SER A 1 146 ? -10.593 -18.298 -13.667 1.00 56.97 146 SER A N 1
ATOM 1150 C CA . SER A 1 146 ? -11.628 -18.386 -14.717 1.00 56.97 146 SER A CA 1
ATOM 1151 C C . SER A 1 146 ? -13.081 -18.396 -14.219 1.00 56.97 146 SER A C 1
ATOM 1153 O O . SER A 1 146 ? -14.000 -18.188 -15.002 1.00 56.97 146 SER A O 1
ATOM 1155 N N . ARG A 1 147 ? -13.300 -18.621 -12.918 1.00 50.28 147 ARG A N 1
ATOM 1156 C CA . ARG A 1 147 ? -14.621 -18.705 -12.271 1.00 50.28 147 ARG A CA 1
ATOM 1157 C C . ARG A 1 147 ? -15.014 -17.458 -11.466 1.00 50.28 147 ARG A C 1
ATOM 1159 O O . ARG A 1 147 ? -15.988 -17.504 -10.724 1.00 50.28 147 ARG A O 1
ATOM 1166 N N . SER A 1 148 ? -14.256 -16.363 -11.539 1.00 57.41 148 SER A N 1
ATOM 1167 C CA . SER A 1 148 ? -14.554 -15.126 -10.799 1.00 57.41 148 SER A CA 1
ATOM 1168 C C . SER A 1 148 ? -14.764 -13.942 -11.737 1.00 57.41 148 SER A C 1
ATOM 1170 O O . SER A 1 148 ? -14.194 -13.916 -12.821 1.00 57.41 148 SER A O 1
ATOM 1172 N N . ALA A 1 149 ? -15.507 -12.924 -11.288 1.00 59.41 149 ALA A N 1
ATOM 1173 C CA . ALA A 1 149 ? -15.672 -11.666 -12.027 1.00 59.41 149 ALA A CA 1
ATOM 1174 C C . ALA A 1 149 ? -14.343 -10.919 -12.286 1.00 59.41 149 ALA A C 1
ATOM 1176 O O . ALA A 1 149 ? -14.328 -9.962 -13.061 1.00 59.41 149 ALA A O 1
ATOM 1177 N N . GLY A 1 150 ? -13.249 -11.372 -11.661 1.00 60.41 150 GLY A N 1
ATOM 1178 C CA . GLY A 1 150 ? -11.921 -10.780 -11.721 1.00 60.41 150 GLY A CA 1
ATOM 1179 C C . GLY A 1 150 ? -11.813 -9.519 -10.866 1.00 60.41 150 GLY A C 1
ATOM 1180 O O . GLY A 1 150 ? -12.743 -8.720 -10.780 1.00 60.41 150 GLY A O 1
ATOM 1181 N N . THR A 1 151 ? -10.667 -9.337 -10.223 1.00 58.97 151 THR A N 1
ATOM 1182 C CA . THR A 1 151 ? -10.267 -8.060 -9.640 1.00 58.97 151 THR A CA 1
ATOM 1183 C C . THR A 1 151 ? -9.804 -7.161 -10.785 1.00 58.97 151 THR A C 1
ATOM 1185 O O . THR A 1 151 ? -8.924 -7.569 -11.546 1.00 58.97 151 THR A O 1
ATOM 1188 N N . PRO A 1 152 ? -10.387 -5.969 -10.976 1.00 58.78 152 PRO A N 1
ATOM 1189 C CA . PRO A 1 152 ? -9.913 -5.063 -12.008 1.00 58.78 152 PRO A CA 1
ATOM 1190 C C . PRO A 1 152 ? -8.461 -4.659 -11.717 1.00 58.78 152 PRO A C 1
ATOM 1192 O O . PRO A 1 152 ? -8.132 -4.266 -10.600 1.00 58.78 152 PRO A O 1
ATOM 1195 N N . VAL A 1 153 ? -7.602 -4.762 -12.726 1.00 59.28 153 VAL A N 1
ATOM 1196 C CA . VAL A 1 153 ? -6.204 -4.318 -12.703 1.00 59.28 153 VAL A CA 1
ATOM 1197 C C . VAL A 1 153 ? -6.031 -3.316 -13.827 1.00 59.28 153 VAL A C 1
ATOM 1199 O O . VAL A 1 153 ? -6.526 -3.532 -14.929 1.00 59.28 153 VAL A O 1
ATOM 1202 N N . LEU A 1 154 ? -5.343 -2.216 -13.559 1.00 65.56 154 LEU A N 1
ATOM 1203 C CA . LEU A 1 154 ? -5.064 -1.204 -14.566 1.00 65.56 154 LEU A CA 1
ATOM 1204 C C . LEU A 1 154 ? -3.628 -1.391 -15.060 1.00 65.56 154 LEU A C 1
ATOM 1206 O O . LEU A 1 154 ? -2.707 -1.446 -14.249 1.00 65.56 154 LEU A O 1
ATOM 1210 N N . PHE A 1 155 ? -3.445 -1.507 -16.375 1.00 64.69 155 PHE A N 1
ATOM 1211 C CA . PHE A 1 155 ? -2.129 -1.679 -16.992 1.00 64.69 155 PHE A CA 1
ATOM 1212 C C . PHE A 1 155 ? -1.644 -0.375 -17.633 1.00 64.69 155 PHE A C 1
ATOM 1214 O O . PHE A 1 155 ? -2.408 0.365 -18.260 1.00 64.69 155 PHE A O 1
ATOM 1221 N N . ASP A 1 156 ? -0.342 -0.133 -17.527 1.00 71.00 156 ASP A N 1
ATOM 1222 C CA . ASP A 1 156 ? 0.416 0.786 -18.369 1.00 71.00 156 ASP A CA 1
ATOM 1223 C C . ASP A 1 156 ? 1.835 0.228 -18.602 1.00 71.00 156 ASP A C 1
ATOM 1225 O O . ASP A 1 156 ? 2.198 -0.828 -18.081 1.00 71.00 156 ASP A O 1
ATOM 1229 N N . PHE A 1 157 ? 2.653 0.903 -19.415 1.00 71.06 157 PHE A N 1
ATOM 1230 C CA . PHE A 1 157 ? 4.024 0.440 -19.656 1.00 71.06 157 PHE A CA 1
ATOM 1231 C C . PHE A 1 157 ? 4.931 0.522 -18.425 1.00 71.06 157 PHE A C 1
ATOM 1233 O O . PHE A 1 157 ? 5.930 -0.192 -18.391 1.00 71.06 157 PHE A O 1
ATOM 1240 N N . ALA A 1 158 ? 4.618 1.364 -17.435 1.00 73.94 158 ALA A N 1
ATOM 1241 C CA . ALA A 1 158 ? 5.390 1.424 -16.197 1.00 73.94 158 ALA A CA 1
ATOM 1242 C C . ALA A 1 158 ? 5.146 0.155 -15.370 1.00 73.94 158 ALA A C 1
ATOM 1244 O O . ALA A 1 158 ? 6.103 -0.521 -15.007 1.00 73.94 158 ALA A O 1
ATOM 1245 N N . PHE A 1 159 ? 3.882 -0.249 -15.223 1.00 75.81 159 PHE A N 1
ATOM 1246 C CA . PHE A 1 159 ? 3.492 -1.519 -14.619 1.00 75.81 159 PHE A CA 1
ATOM 1247 C C . PHE A 1 159 ? 4.152 -2.714 -15.324 1.00 75.81 159 PHE A C 1
ATOM 1249 O O . PHE A 1 159 ? 4.737 -3.575 -14.671 1.00 75.81 159 PHE A O 1
ATOM 1256 N N . ILE A 1 160 ? 4.119 -2.762 -16.664 1.00 78.00 160 ILE A N 1
ATOM 1257 C CA . ILE A 1 160 ? 4.748 -3.865 -17.416 1.00 78.00 160 ILE A CA 1
ATOM 1258 C C . ILE A 1 160 ? 6.271 -3.862 -17.213 1.00 78.00 160 ILE A C 1
ATOM 1260 O O . ILE A 1 160 ? 6.870 -4.930 -17.078 1.00 78.00 160 ILE A O 1
ATOM 1264 N N . ARG A 1 161 ? 6.910 -2.685 -17.163 1.00 80.56 161 ARG A N 1
ATOM 1265 C CA . ARG A 1 161 ? 8.349 -2.579 -16.889 1.00 80.56 161 ARG A CA 1
ATOM 1266 C C . ARG A 1 161 ? 8.698 -3.081 -15.490 1.00 80.56 161 ARG A C 1
ATOM 1268 O O . ARG A 1 161 ? 9.698 -3.780 -15.353 1.00 80.56 161 ARG A O 1
ATOM 1275 N N . ASP A 1 162 ? 7.877 -2.774 -14.489 1.00 81.06 162 ASP A N 1
ATOM 1276 C CA . ASP A 1 162 ? 8.065 -3.261 -13.121 1.00 81.06 162 ASP A CA 1
ATOM 1277 C C . ASP A 1 162 ? 8.003 -4.788 -13.066 1.00 81.06 162 ASP A C 1
ATOM 1279 O O . ASP A 1 162 ? 8.916 -5.414 -12.533 1.00 81.06 162 ASP A O 1
ATOM 1283 N N . CYS A 1 163 ? 7.007 -5.397 -13.718 1.00 82.44 163 CYS A N 1
ATOM 1284 C CA . CYS A 1 163 ? 6.941 -6.853 -13.842 1.00 82.44 163 CYS A CA 1
ATOM 1285 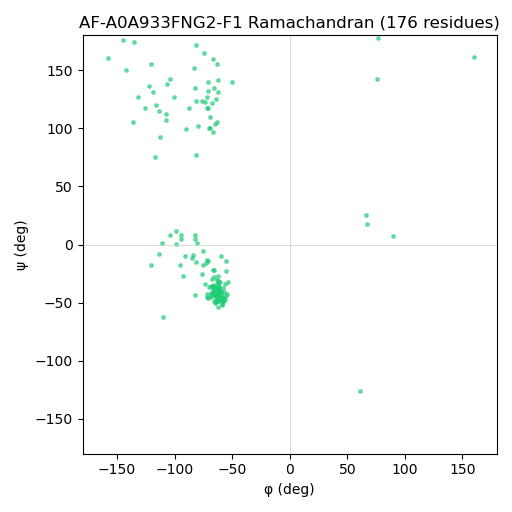C C . CYS A 1 163 ? 8.142 -7.436 -14.604 1.00 82.44 163 CYS A C 1
ATOM 1287 O O . CYS A 1 163 ? 8.609 -8.527 -14.272 1.00 82.44 163 CYS A O 1
ATOM 1289 N N . ALA A 1 164 ? 8.646 -6.740 -15.629 1.00 82.44 164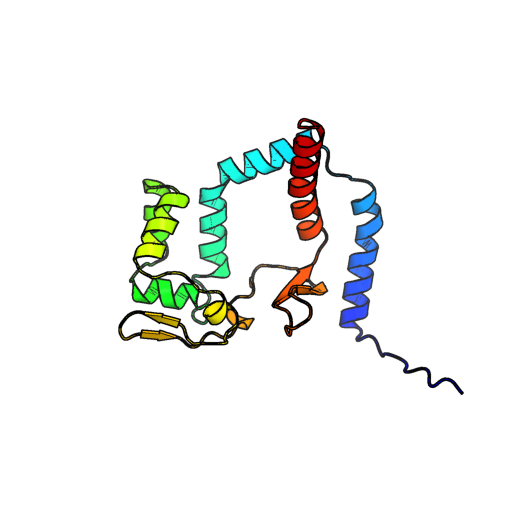 ALA A N 1
ATOM 1290 C CA . ALA A 1 164 ? 9.789 -7.197 -16.418 1.00 82.44 164 ALA A CA 1
ATOM 1291 C C . ALA A 1 164 ? 11.094 -7.224 -15.604 1.00 82.44 164 ALA A C 1
ATOM 1293 O O . ALA A 1 164 ? 11.892 -8.139 -15.796 1.00 82.44 164 ALA A O 1
ATOM 1294 N N . VAL A 1 165 ? 11.293 -6.275 -14.680 1.00 83.12 165 VAL A N 1
ATOM 1295 C CA . VAL A 1 165 ? 12.421 -6.275 -13.729 1.00 83.12 165 VAL A CA 1
ATOM 1296 C C . VAL A 1 165 ? 12.403 -7.542 -12.874 1.00 83.12 165 VAL A C 1
ATOM 1298 O O . VAL A 1 165 ? 13.393 -8.275 -12.851 1.00 83.12 165 VAL A O 1
ATOM 1301 N N . ASP A 1 166 ? 11.264 -7.844 -12.250 1.00 81.88 166 ASP A N 1
ATOM 1302 C CA . ASP A 1 166 ? 11.126 -9.008 -11.368 1.00 81.88 166 ASP A CA 1
ATOM 1303 C C . ASP A 1 166 ? 11.257 -10.327 -12.152 1.00 81.88 166 ASP A C 1
ATOM 1305 O O . ASP A 1 166 ? 11.958 -11.252 -11.740 1.00 81.88 166 ASP A O 1
ATOM 1309 N N . THR A 1 167 ? 10.638 -10.392 -13.337 1.00 81.25 167 THR A N 1
ATOM 1310 C CA . THR A 1 167 ? 10.681 -11.573 -14.216 1.00 81.25 167 THR A CA 1
ATOM 1311 C C . THR A 1 167 ? 12.093 -11.846 -14.735 1.00 81.25 167 THR A C 1
ATOM 1313 O O . THR A 1 167 ? 12.513 -13.001 -14.788 1.00 81.25 167 THR A O 1
ATOM 1316 N N . CYS A 1 168 ? 12.850 -10.802 -15.096 1.00 84.00 168 CYS A N 1
ATOM 1317 C CA . CYS A 1 168 ? 14.233 -10.934 -15.561 1.00 84.00 168 CYS A CA 1
ATOM 1318 C C . CYS A 1 168 ? 15.121 -11.602 -14.502 1.00 84.00 168 CYS A C 1
ATOM 1320 O O . CYS A 1 168 ? 15.898 -12.500 -14.828 1.00 84.00 168 CYS A O 1
ATOM 1322 N N . LEU A 1 169 ? 14.964 -11.212 -13.234 1.00 83.81 169 LEU A N 1
ATOM 1323 C CA . LEU A 1 169 ? 15.707 -11.804 -12.122 1.00 83.81 169 LEU A CA 1
ATOM 1324 C C . LEU A 1 169 ? 15.294 -13.258 -11.868 1.00 83.81 169 LEU A C 1
ATOM 1326 O O . LEU A 1 169 ? 16.169 -14.112 -11.754 1.00 83.81 169 LEU A O 1
ATOM 1330 N N . ALA A 1 170 ? 13.989 -13.551 -11.848 1.00 81.75 170 ALA A N 1
ATOM 1331 C CA . ALA A 1 170 ? 13.480 -14.906 -11.618 1.00 81.75 170 ALA A CA 1
ATOM 1332 C C . ALA A 1 170 ? 13.931 -15.911 -12.697 1.00 81.75 170 ALA A C 1
ATOM 1334 O O . ALA A 1 170 ? 14.286 -17.049 -12.388 1.00 81.75 170 ALA A O 1
ATOM 1335 N N . LEU A 1 171 ? 13.950 -15.491 -13.967 1.00 83.38 171 LEU A N 1
ATOM 1336 C CA . LEU A 1 171 ? 14.453 -16.322 -15.066 1.00 83.38 171 LEU A CA 1
ATOM 1337 C C . LEU A 1 171 ? 15.968 -16.540 -14.976 1.00 83.38 171 LEU A C 1
ATOM 1339 O O . LEU A 1 171 ? 16.445 -17.620 -15.312 1.00 83.38 171 LEU A O 1
ATOM 1343 N N . HIS A 1 172 ? 16.726 -15.540 -14.515 1.00 81.69 172 HIS A N 1
ATOM 1344 C CA . HIS A 1 172 ? 18.171 -15.674 -14.343 1.00 81.69 172 HIS A CA 1
ATOM 1345 C C . HIS A 1 172 ? 18.533 -16.667 -13.234 1.00 81.69 172 HIS A C 1
ATOM 1347 O O . HIS A 1 172 ? 19.417 -17.491 -13.445 1.00 81.69 172 HIS A O 1
ATOM 1353 N N . THR A 1 173 ? 17.840 -16.632 -12.091 1.00 76.69 173 THR A N 1
ATOM 1354 C CA . THR A 1 173 ? 18.075 -17.595 -11.001 1.00 76.69 173 THR A CA 1
ATOM 1355 C C . THR A 1 173 ? 17.703 -19.014 -11.425 1.00 76.69 173 THR A C 1
ATOM 1357 O O . THR A 1 173 ? 18.486 -19.933 -11.226 1.00 76.69 173 THR A O 1
ATOM 1360 N N . GLY A 1 174 ? 16.574 -19.191 -12.123 1.00 70.06 174 GLY A N 1
ATOM 1361 C CA . GLY A 1 174 ? 16.162 -20.508 -12.627 1.00 70.06 174 GLY A CA 1
ATOM 1362 C C . GLY A 1 174 ? 17.088 -21.100 -13.699 1.00 70.06 174 GLY A C 1
ATOM 1363 O O . GLY A 1 174 ? 17.101 -22.311 -13.877 1.00 70.06 174 GLY A O 1
ATOM 1364 N N . ALA A 1 175 ? 17.869 -20.271 -14.398 1.00 67.56 175 ALA A N 1
ATOM 1365 C CA . ALA A 1 175 ? 18.866 -20.717 -15.372 1.00 67.56 175 ALA A CA 1
ATOM 1366 C C . ALA A 1 175 ? 20.230 -21.074 -14.748 1.00 67.56 175 ALA A C 1
ATOM 1368 O O . ALA A 1 175 ? 21.077 -21.619 -15.449 1.00 67.56 175 ALA A O 1
ATOM 1369 N N . GLN A 1 176 ? 20.470 -20.735 -13.476 1.00 58.41 176 GLN A N 1
ATOM 1370 C CA . GLN A 1 176 ? 21.696 -21.101 -12.749 1.00 58.41 176 GLN A CA 1
ATOM 1371 C C . GLN A 1 176 ? 21.539 -22.382 -11.914 1.00 58.41 176 GLN A C 1
ATOM 1373 O O . GLN A 1 176 ? 22.546 -22.990 -11.559 1.00 58.41 176 GLN A O 1
ATOM 1378 N N . ASP A 1 177 ? 20.298 -22.799 -11.647 1.00 54.06 177 ASP A N 1
ATOM 1379 C CA . ASP A 1 177 ? 19.951 -23.969 -10.829 1.00 54.06 177 ASP A CA 1
ATOM 1380 C C . ASP A 1 177 ? 19.610 -25.233 -11.660 1.00 54.06 177 ASP A C 1
ATOM 1382 O O . ASP A 1 177 ? 19.079 -26.205 -11.116 1.00 54.06 177 ASP A O 1
ATOM 1386 N N . GLY A 1 178 ? 19.889 -25.233 -12.971 1.00 44.53 178 GLY A N 1
ATOM 1387 C CA . GLY A 1 178 ? 19.679 -26.363 -13.892 1.00 44.53 178 GLY A CA 1
ATOM 1388 C C . GLY A 1 178 ? 20.924 -26.691 -14.700 1.00 44.53 178 GLY A C 1
ATOM 1389 O O . GLY A 1 178 ? 21.101 -27.890 -15.013 1.00 44.53 178 GLY A O 1
#

pLDDT: mean 81.34, std 16.15, range [31.41, 97.81]

Radius of gyration: 20.46 Å; Cα contacts (8 Å, |Δi|>4): 144; chains: 1; bounding box: 48×38×61 Å

Solvent-accessible surface area (backbone atoms only — not comparable to full-atom values): 10551 Å² total; per-residue (Å²): 135,86,82,80,78,78,76,80,70,51,70,66,58,50,50,45,50,51,58,52,58,68,47,44,67,64,50,72,74,57,70,83,47,70,69,58,30,51,53,52,52,52,51,49,62,74,42,38,61,60,53,52,52,51,46,42,62,67,56,28,70,79,34,73,75,18,63,67,32,47,42,32,53,74,71,68,51,48,71,70,53,51,52,50,40,33,74,75,58,34,57,69,51,34,52,52,52,39,42,76,71,60,50,71,73,53,73,51,30,55,67,38,76,36,58,45,74,58,89,92,47,76,43,81,38,60,51,77,46,70,54,68,79,78,61,86,50,74,40,86,44,68,48,66,62,98,89,54,95,38,52,78,40,62,47,46,72,65,59,53,49,55,52,47,34,56,48,53,53,54,55,52,55,59,66,72,78,111

Sequence (178 aa):
MLSKTSAFIPLEDAFIGARFLAGLPSFLRRGVKLDEAKLTVLHRLENRQTEFLAIARKAIYPFPESPYRQLLKLIGCELEDLEKLVRQNGVEDTLRILYRHGVYLTVDEFKGRRPVVRGSACIPVDPNCLRNPVSAARVPSRSGGSRSAGTPVLFDFAFIRDCAVDTCLALHTGAQDG

Mean predicted aligned error: 10.35 Å

Secondary structure (DSSP, 8-state):
----------HHHHHHHHHHHHHHHHHHHSPPPHHHHHHHHHHHHHTHHHHHHHHIIIIITT-TTSHHHHHHHHTT--HHHHHHHHHHHHHHHHHHHHHHTT----HHHHTTSS-EEETTEEE---GGGGS-TT----EEEEES-TTS--EEEEE-HHHHHHHHHHHHHHHHHHTT--